Protein AF-A0A9C6U411-F1 (afdb_monomer_lite)

Structure (mmCIF, N/CA/C/O backbone):
data_AF-A0A9C6U411-F1
#
_entry.id   AF-A0A9C6U411-F1
#
loop_
_atom_site.group_PDB
_atom_site.id
_atom_site.type_symbol
_atom_site.label_atom_id
_atom_site.label_alt_id
_atom_site.label_comp_id
_atom_site.label_asym_id
_atom_site.label_entity_id
_atom_site.label_seq_id
_atom_site.pdbx_PDB_ins_code
_atom_site.Cartn_x
_atom_site.Cartn_y
_atom_site.Cartn_z
_atom_site.occupancy
_atom_site.B_iso_or_equiv
_atom_site.auth_seq_id
_atom_site.auth_comp_id
_atom_site.auth_asym_id
_atom_site.auth_atom_id
_atom_site.pdbx_PDB_model_num
ATOM 1 N N . MET A 1 1 ? -28.035 13.917 24.273 1.00 55.69 1 MET A N 1
ATOM 2 C CA . MET A 1 1 ? -26.713 13.348 23.920 1.00 55.69 1 MET A CA 1
ATOM 3 C C . MET A 1 1 ? -26.176 12.607 25.137 1.00 55.69 1 MET A C 1
ATOM 5 O O . MET A 1 1 ? -26.344 13.122 26.234 1.00 55.69 1 MET A O 1
ATOM 9 N N . LEU A 1 2 ? -25.609 11.407 24.974 1.00 74.62 2 LEU A N 1
ATOM 10 C CA . LEU A 1 2 ? -25.014 10.653 26.090 1.00 74.62 2 LEU A CA 1
ATOM 11 C C . LEU A 1 2 ? -23.688 11.293 26.523 1.00 74.62 2 LEU A C 1
ATOM 13 O O . LEU A 1 2 ? -22.937 11.778 25.677 1.00 74.62 2 LEU A O 1
ATOM 17 N N . THR A 1 3 ? -23.385 11.266 27.821 1.00 85.69 3 THR A N 1
ATOM 18 C CA . THR A 1 3 ? -22.068 11.670 28.335 1.00 85.69 3 THR A CA 1
ATOM 19 C C . THR A 1 3 ? -21.005 10.628 27.973 1.00 85.69 3 THR A C 1
ATOM 21 O O . THR A 1 3 ? -21.326 9.465 27.716 1.00 85.69 3 THR A O 1
ATOM 24 N N . THR A 1 4 ? -19.727 11.018 27.984 1.00 86.38 4 THR A N 1
ATOM 25 C CA . THR A 1 4 ? -18.585 10.105 27.780 1.00 86.38 4 THR A CA 1
ATOM 26 C C . THR A 1 4 ? -18.665 8.888 28.701 1.00 86.38 4 THR A C 1
ATOM 28 O O . THR A 1 4 ? -18.551 7.754 28.238 1.00 86.38 4 THR A O 1
ATOM 31 N N . THR A 1 5 ? -18.943 9.122 29.986 1.00 87.62 5 THR A N 1
ATOM 32 C CA . THR A 1 5 ? -19.055 8.073 31.003 1.00 87.62 5 THR A CA 1
ATOM 33 C C . THR A 1 5 ? -20.187 7.103 30.694 1.00 87.62 5 THR A C 1
ATOM 35 O O . THR A 1 5 ? -19.995 5.890 30.753 1.00 87.62 5 THR A O 1
ATOM 38 N N . GLN A 1 6 ? -21.347 7.609 30.275 1.00 90.25 6 GLN A N 1
ATOM 39 C CA . GLN A 1 6 ? -22.479 6.748 29.950 1.00 90.25 6 GLN A CA 1
ATOM 40 C C . GLN A 1 6 ? -22.277 5.976 28.644 1.00 90.25 6 GLN A C 1
ATOM 42 O O . GLN A 1 6 ? -22.649 4.809 28.552 1.00 90.25 6 GLN A O 1
ATOM 47 N N . ARG A 1 7 ? -21.629 6.590 27.648 1.00 92.31 7 ARG A N 1
ATOM 48 C CA . ARG A 1 7 ? -21.268 5.911 26.400 1.00 92.31 7 ARG A CA 1
ATOM 49 C C . ARG A 1 7 ? -20.299 4.756 26.657 1.00 92.31 7 ARG A C 1
ATOM 51 O O . ARG A 1 7 ? -20.536 3.662 26.153 1.00 92.31 7 ARG A O 1
ATOM 58 N N . LYS A 1 8 ? -19.260 4.972 27.471 1.00 93.19 8 LYS A N 1
ATOM 59 C CA . LYS A 1 8 ? -18.311 3.915 27.851 1.00 93.19 8 LYS A CA 1
ATOM 60 C C . LYS A 1 8 ? -18.981 2.814 28.673 1.00 93.19 8 LYS A C 1
ATOM 62 O O . LYS A 1 8 ? -18.801 1.643 28.368 1.00 93.19 8 LYS A O 1
ATOM 67 N N . HIS A 1 9 ? -19.819 3.178 29.642 1.00 93.25 9 HIS A N 1
ATOM 68 C CA . HIS A 1 9 ? -20.553 2.202 30.447 1.00 93.25 9 HIS A CA 1
ATOM 69 C C . HIS A 1 9 ? -21.462 1.295 29.602 1.00 93.25 9 HIS A C 1
ATOM 71 O O . HIS A 1 9 ? -21.471 0.076 29.787 1.00 93.25 9 HIS A O 1
ATOM 77 N N . ASN A 1 10 ? -22.206 1.871 28.652 1.00 94.38 10 ASN A N 1
ATOM 78 C CA . ASN A 1 10 ? -23.056 1.100 27.744 1.00 94.38 10 ASN A CA 1
ATOM 79 C C . ASN A 1 10 ? -22.228 0.149 26.871 1.00 94.38 10 ASN A C 1
ATOM 81 O O . ASN A 1 10 ? -22.620 -1.002 26.679 1.00 94.38 10 ASN A O 1
ATOM 85 N N . TRP A 1 11 ? -21.074 0.620 26.390 1.00 96.06 11 TRP A N 1
ATOM 86 C CA . TRP A 1 11 ? -20.131 -0.185 25.621 1.00 96.06 11 TRP A CA 1
ATOM 87 C C . TRP A 1 11 ? -19.644 -1.391 26.438 1.00 96.06 11 TRP A C 1
ATOM 89 O O . TRP A 1 11 ? -19.828 -2.530 26.012 1.00 96.06 11 TRP A O 1
ATOM 99 N N . ASP A 1 12 ? -19.101 -1.166 27.637 1.00 94.50 12 ASP A N 1
ATOM 100 C CA . ASP A 1 12 ? -18.580 -2.235 28.502 1.00 94.50 12 ASP A CA 1
ATOM 101 C C . ASP A 1 12 ? -19.672 -3.241 28.890 1.00 94.50 12 ASP A C 1
ATOM 103 O O . ASP A 1 12 ? -19.459 -4.454 28.881 1.00 94.50 12 ASP A O 1
ATOM 107 N N . THR A 1 13 ? -20.879 -2.744 29.173 1.00 96.88 13 THR A N 1
ATOM 108 C CA . THR A 1 13 ? -22.038 -3.589 29.482 1.00 96.88 13 THR A CA 1
ATOM 109 C C . THR A 1 13 ? -22.406 -4.479 28.298 1.00 96.88 13 THR A C 1
ATOM 111 O O . THR A 1 13 ? -22.706 -5.660 28.483 1.00 96.88 13 THR A O 1
ATOM 114 N N . CYS A 1 14 ? -22.373 -3.940 27.078 1.00 97.19 14 CYS A N 1
ATOM 115 C CA . CYS A 1 14 ? -22.619 -4.717 25.871 1.00 97.19 14 CYS A CA 1
ATOM 116 C C . CYS A 1 14 ? -21.543 -5.787 25.650 1.00 97.19 14 CYS A C 1
ATOM 118 O O . CYS A 1 14 ? -21.906 -6.916 25.333 1.00 97.19 14 CYS A O 1
ATOM 120 N N . ILE A 1 15 ? -20.258 -5.477 25.872 1.00 96.00 15 ILE A N 1
ATOM 121 C CA . ILE A 1 15 ? -19.149 -6.440 25.723 1.00 96.00 15 ILE A CA 1
ATOM 122 C C . ILE A 1 15 ? -19.381 -7.671 26.602 1.00 96.00 15 ILE A C 1
ATOM 124 O O . ILE A 1 15 ? -19.234 -8.802 26.140 1.00 96.00 15 ILE A O 1
ATOM 128 N N . VAL A 1 16 ? -19.772 -7.450 27.861 1.00 95.75 16 VAL A N 1
ATOM 129 C CA . VAL A 1 16 ? -20.056 -8.534 28.809 1.00 95.75 16 VAL A CA 1
ATOM 130 C C . VAL A 1 16 ? -21.304 -9.310 28.394 1.00 95.75 16 VAL A C 1
ATOM 132 O O . VAL A 1 16 ? -21.268 -10.535 28.330 1.00 95.75 16 VAL A O 1
ATOM 135 N N . ARG A 1 17 ? -22.405 -8.616 28.077 1.00 95.94 17 ARG A N 1
ATOM 136 C CA . ARG A 1 17 ? -23.674 -9.263 27.692 1.00 95.94 17 ARG A CA 1
ATOM 137 C C . ARG A 1 17 ? -23.565 -10.075 26.406 1.00 95.94 17 ARG A C 1
ATOM 139 O O . ARG A 1 17 ? -24.173 -11.133 26.314 1.00 95.94 17 ARG A O 1
ATOM 146 N N . SER A 1 18 ? -22.798 -9.577 25.445 1.00 92.75 18 SER A N 1
ATOM 147 C CA . SER A 1 18 ? -22.574 -10.222 24.148 1.00 92.75 18 SER A CA 1
ATOM 148 C C . SER A 1 18 ? -21.445 -11.250 24.198 1.00 92.75 18 SER A C 1
ATOM 150 O O . SER A 1 18 ? -21.126 -11.836 23.171 1.00 92.75 18 SER A O 1
ATOM 152 N N . GLN A 1 19 ? -20.827 -11.449 25.372 1.00 94.06 19 GLN A N 1
ATOM 153 C CA . GLN A 1 19 ? -19.742 -12.405 25.596 1.00 94.06 19 GLN A CA 1
ATOM 154 C C . GLN A 1 19 ? -18.596 -12.239 24.589 1.00 94.06 19 GLN A C 1
ATOM 156 O O . GLN A 1 19 ? -17.996 -13.212 24.143 1.00 94.06 19 GLN A O 1
ATOM 161 N N . CYS A 1 20 ? -18.248 -10.994 24.238 1.00 93.19 20 CYS A N 1
ATOM 162 C CA . CYS A 1 20 ? -17.287 -10.737 23.162 1.00 93.19 20 CYS A CA 1
ATOM 163 C C . CYS A 1 20 ? -15.907 -11.362 23.410 1.00 93.19 20 CYS A C 1
ATOM 165 O O . CYS A 1 20 ? -15.197 -11.652 22.460 1.00 93.19 20 CYS A O 1
ATOM 167 N N . LYS A 1 21 ? -15.522 -11.610 24.667 1.00 88.62 21 LYS A N 1
ATOM 168 C CA . LYS A 1 21 ? -14.255 -12.280 25.003 1.00 88.62 21 LYS A CA 1
ATOM 169 C C . LYS A 1 21 ? -14.223 -13.766 24.638 1.00 88.62 21 LYS A C 1
ATOM 171 O O . LYS A 1 21 ? -13.137 -14.307 24.474 1.00 88.62 21 LYS A O 1
ATOM 176 N N . GLU A 1 22 ? -15.388 -14.397 24.539 1.00 88.00 22 GLU A N 1
ATOM 177 C CA . GLU A 1 22 ? -15.564 -15.829 24.266 1.00 88.00 22 GLU A CA 1
ATOM 178 C C . GLU A 1 22 ? -16.117 -16.075 22.855 1.00 88.00 22 GLU A C 1
ATOM 180 O O . GLU A 1 22 ? -16.353 -17.217 22.463 1.00 88.00 22 GLU A O 1
ATOM 185 N N . VAL A 1 23 ? -16.330 -15.006 22.078 1.00 88.31 23 VAL A N 1
ATOM 186 C CA . VAL A 1 23 ? -16.844 -15.119 20.717 1.00 88.31 23 VAL A CA 1
ATOM 187 C C . VAL A 1 23 ? -15.861 -15.903 19.854 1.00 88.31 23 VAL A C 1
ATOM 189 O O . VAL A 1 23 ? -14.657 -15.649 19.844 1.00 88.31 23 VAL A O 1
ATOM 192 N N . THR A 1 24 ? -16.398 -16.857 19.105 1.00 81.69 24 THR A N 1
ATOM 193 C CA . THR A 1 24 ? -15.656 -17.625 18.110 1.00 81.69 24 THR A CA 1
ATOM 194 C C . THR A 1 24 ? -16.234 -17.324 16.736 1.00 81.69 24 THR A C 1
ATOM 196 O O . THR A 1 24 ? -17.448 -17.198 16.569 1.00 81.69 24 THR A O 1
ATOM 199 N N . CYS A 1 25 ? -15.364 -17.167 15.742 1.00 83.00 25 CYS A N 1
ATOM 200 C CA . CYS A 1 25 ? -15.771 -17.003 14.353 1.00 83.00 25 CYS A CA 1
ATOM 201 C C . CYS A 1 25 ? -15.457 -18.302 13.610 1.00 83.00 25 CYS A C 1
ATOM 203 O O . CYS A 1 25 ? -14.330 -18.784 13.661 1.00 83.00 25 CYS A O 1
ATOM 205 N N . SER A 1 26 ? -16.444 -18.855 12.900 1.00 83.00 26 SER A N 1
ATOM 206 C CA . SER A 1 26 ? -16.316 -20.119 12.154 1.00 83.00 26 SER A CA 1
ATOM 207 C C . SER A 1 26 ? -15.283 -20.070 11.024 1.00 83.00 26 SER A C 1
ATOM 209 O O . SER A 1 26 ? -14.837 -21.106 10.550 1.00 83.00 26 SER A O 1
ATOM 211 N N . GLU A 1 27 ? -14.924 -18.866 10.579 1.00 78.94 27 GLU A N 1
ATOM 212 C CA . GLU A 1 27 ? -13.887 -18.608 9.574 1.00 78.94 27 GLU A CA 1
ATOM 213 C C . GLU A 1 27 ? -12.456 -18.663 10.140 1.00 78.94 27 GLU A C 1
ATOM 215 O O . GLU A 1 27 ? -11.489 -18.668 9.374 1.00 78.94 27 GLU A O 1
ATOM 220 N N . CYS A 1 28 ? -12.309 -18.722 11.469 1.00 83.44 28 CYS A N 1
ATOM 221 C CA . CYS A 1 28 ? -11.018 -18.838 12.131 1.00 83.44 28 CYS A CA 1
ATOM 222 C C . CYS A 1 28 ? -10.661 -20.307 12.358 1.00 83.44 28 CYS A C 1
ATOM 224 O O . CYS A 1 28 ? -11.438 -21.075 12.928 1.00 83.44 28 CYS A O 1
ATOM 226 N N . GLY A 1 29 ? -9.456 -20.689 11.934 1.00 78.00 29 GLY A N 1
ATOM 227 C CA . GLY A 1 29 ? -8.882 -21.978 12.303 1.00 78.00 29 GLY A CA 1
ATOM 228 C C . GLY A 1 29 ? -8.562 -22.035 13.804 1.00 78.00 29 GLY A C 1
ATOM 229 O O . GLY A 1 29 ? -8.382 -20.986 14.425 1.00 78.00 29 GLY A O 1
ATOM 230 N N . PRO A 1 30 ? -8.455 -23.237 14.395 1.00 75.94 30 PRO A N 1
ATOM 231 C CA . PRO A 1 30 ? -8.199 -23.405 15.828 1.00 75.94 30 PRO A CA 1
ATOM 232 C C . PRO A 1 30 ? -6.886 -22.759 16.309 1.00 75.94 30 PRO A C 1
ATOM 234 O O . PRO A 1 30 ? -6.824 -22.315 17.452 1.00 75.94 30 PRO A O 1
ATOM 237 N N . ASP A 1 31 ? -5.884 -22.633 15.434 1.00 78.81 31 ASP A N 1
ATOM 238 C CA . ASP A 1 31 ? -4.586 -22.014 15.746 1.00 78.81 31 ASP A CA 1
ATOM 239 C C . ASP A 1 31 ? -4.447 -20.568 15.222 1.00 78.81 31 ASP A C 1
ATOM 241 O O . ASP A 1 31 ? -3.427 -19.912 15.435 1.00 78.81 31 ASP A O 1
ATOM 245 N N . ASP A 1 32 ? -5.483 -20.023 14.572 1.00 79.19 32 ASP A N 1
ATOM 246 C CA . ASP A 1 32 ? -5.462 -18.687 13.961 1.00 79.19 32 ASP A CA 1
ATOM 247 C C . ASP A 1 32 ? -5.788 -17.603 15.004 1.00 79.19 32 ASP A C 1
ATOM 249 O O . ASP A 1 32 ? -6.884 -17.033 15.054 1.00 79.19 32 ASP A O 1
ATOM 253 N N . LYS A 1 33 ? -4.813 -17.337 15.883 1.00 84.00 33 LYS A N 1
ATOM 254 C CA . LYS A 1 33 ? -4.938 -16.346 16.965 1.00 84.00 33 LYS A CA 1
ATOM 255 C C . LYS A 1 33 ? -5.258 -14.947 16.445 1.00 84.00 33 LYS A C 1
ATOM 257 O O . LYS A 1 33 ? -6.056 -14.252 17.064 1.00 84.00 33 LYS A O 1
ATOM 262 N N . GLY A 1 34 ? -4.681 -14.552 15.308 1.00 85.44 34 GLY A N 1
ATOM 263 C CA . GLY A 1 34 ? -4.952 -13.254 14.688 1.00 85.44 34 GLY A CA 1
ATOM 264 C C . GLY A 1 34 ? -6.414 -13.125 14.259 1.00 85.44 34 GLY A C 1
ATOM 265 O O . GLY A 1 34 ? -7.068 -12.131 14.575 1.00 85.44 34 GLY A O 1
ATOM 266 N N . CYS A 1 35 ? -6.968 -14.157 13.617 1.00 85.25 35 CYS A N 1
ATOM 267 C CA . CYS A 1 35 ? -8.386 -14.190 13.267 1.00 85.25 35 CYS A CA 1
ATOM 268 C C . CYS A 1 35 ? -9.285 -14.181 14.510 1.00 85.25 35 CYS A C 1
ATOM 270 O O . CYS A 1 35 ? -10.254 -13.420 14.562 1.00 85.25 35 CYS A O 1
ATOM 272 N N . ALA A 1 36 ? -8.958 -14.977 15.534 1.00 88.12 36 ALA A N 1
ATOM 273 C CA . ALA A 1 36 ? -9.709 -15.001 16.790 1.00 88.12 36 ALA A CA 1
ATOM 274 C C . ALA A 1 36 ? -9.695 -13.631 17.493 1.00 88.12 36 ALA A C 1
ATOM 276 O O . ALA A 1 36 ? -10.723 -13.164 17.993 1.00 88.12 36 ALA A O 1
ATOM 277 N N . ASP A 1 37 ? -8.552 -12.947 17.467 1.00 90.25 37 ASP A N 1
ATOM 278 C CA . ASP A 1 37 ? -8.410 -11.588 17.966 1.00 90.25 37 ASP A CA 1
ATOM 279 C C . ASP A 1 37 ? -9.298 -10.622 17.178 1.00 90.25 37 ASP A C 1
ATOM 281 O O . ASP A 1 37 ? -10.134 -9.952 17.782 1.00 90.25 37 ASP A O 1
ATOM 285 N N . MET A 1 38 ? -9.227 -10.615 15.845 1.00 90.19 38 MET A N 1
ATOM 286 C CA . MET A 1 38 ? -10.100 -9.774 15.016 1.00 90.19 38 MET A CA 1
ATOM 287 C C . MET A 1 38 ? -11.588 -10.083 15.215 1.00 90.19 38 MET A C 1
ATOM 289 O O . MET A 1 38 ? -12.411 -9.166 15.201 1.00 90.19 38 MET A O 1
ATOM 293 N N . CYS A 1 39 ? -11.954 -11.341 15.463 1.00 91.62 39 CYS A N 1
ATOM 294 C CA . CYS A 1 39 ? -13.324 -11.739 15.777 1.00 91.62 39 CYS A CA 1
ATOM 295 C C . CYS A 1 39 ? -13.827 -11.063 17.062 1.00 91.62 39 CYS A C 1
ATOM 297 O O . CYS A 1 39 ? -14.872 -10.400 17.061 1.00 91.62 39 CYS A O 1
ATOM 299 N N . ARG A 1 40 ? -13.042 -11.159 18.143 1.00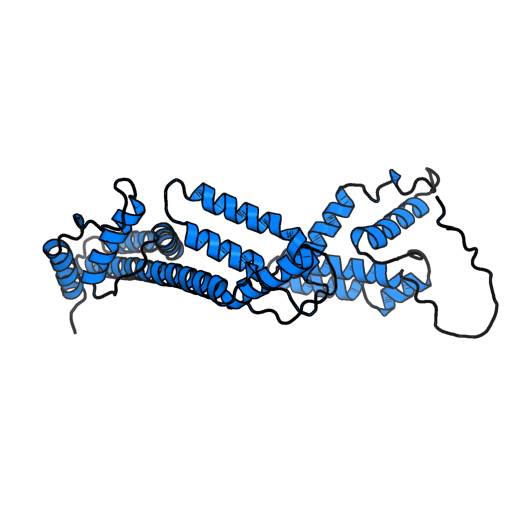 93.44 40 ARG A N 1
ATOM 300 C CA . ARG A 1 40 ? -13.323 -10.479 19.416 1.00 93.44 40 ARG A CA 1
ATOM 301 C C . ARG A 1 40 ? -13.426 -8.971 19.225 1.00 93.44 40 ARG A C 1
ATOM 303 O O . ARG A 1 40 ? -14.395 -8.359 19.669 1.00 93.44 40 ARG A O 1
ATOM 310 N N . MET A 1 41 ? -12.464 -8.379 18.525 1.00 93.75 41 MET A N 1
ATOM 311 C CA . MET A 1 41 ? -12.426 -6.940 18.259 1.00 93.75 41 MET A CA 1
ATOM 312 C C . MET A 1 41 ? -13.656 -6.453 17.504 1.00 93.75 41 MET A C 1
ATOM 314 O O . MET A 1 41 ? -14.218 -5.418 17.842 1.00 93.75 41 MET A O 1
ATOM 318 N N . ASN A 1 42 ? -14.109 -7.207 16.504 1.00 94.06 42 ASN A N 1
ATOM 319 C CA . ASN A 1 42 ? -15.323 -6.894 15.762 1.00 94.06 42 ASN A CA 1
ATOM 320 C C . ASN A 1 42 ? -16.569 -6.904 16.659 1.00 94.06 42 ASN A C 1
ATOM 322 O O . ASN A 1 42 ? -17.411 -6.014 16.537 1.00 94.06 42 ASN A O 1
ATOM 326 N N . CYS A 1 43 ? -16.668 -7.852 17.596 1.00 95.12 43 CYS A N 1
ATOM 327 C CA . CYS A 1 43 ? -17.741 -7.865 18.594 1.00 95.12 43 CYS A CA 1
ATOM 328 C C . CYS A 1 43 ? -17.670 -6.639 19.517 1.00 95.12 43 CYS A C 1
ATOM 330 O O . CYS A 1 43 ? -18.660 -5.924 19.692 1.00 95.12 43 CYS A O 1
ATOM 332 N N . GLU A 1 44 ? -16.484 -6.347 20.059 1.00 95.50 44 GLU A N 1
ATOM 333 C CA . GLU A 1 44 ? -16.273 -5.198 20.942 1.00 95.50 44 GLU A CA 1
ATOM 334 C C . GLU A 1 44 ? -16.583 -3.877 20.229 1.00 95.50 44 GLU A C 1
ATOM 336 O O . GLU A 1 44 ? -17.286 -3.032 20.777 1.00 95.50 44 GLU A O 1
ATOM 341 N N . CYS A 1 45 ? -16.137 -3.704 18.988 1.00 96.50 45 CYS A N 1
ATOM 342 C CA . CYS A 1 45 ? -16.425 -2.520 18.186 1.00 96.50 45 CYS A CA 1
ATOM 343 C C . CYS A 1 45 ? -17.908 -2.401 17.814 1.00 96.50 45 CYS A C 1
ATOM 345 O O . CYS A 1 45 ? -18.451 -1.292 17.848 1.00 96.50 45 CYS A O 1
ATOM 347 N N . GLY A 1 46 ? -18.587 -3.524 17.560 1.00 95.88 46 GLY A N 1
ATOM 348 C CA . GLY A 1 46 ? -20.039 -3.581 17.378 1.00 95.88 46 GLY A CA 1
ATOM 349 C C . GLY A 1 46 ? -20.803 -3.029 18.582 1.00 95.88 46 GLY A C 1
ATOM 350 O O . GLY A 1 46 ? -21.718 -2.221 18.421 1.00 95.88 46 GLY A O 1
ATOM 351 N N . CYS A 1 47 ? -20.359 -3.353 19.798 1.00 96.31 47 CYS A N 1
ATOM 352 C CA . CYS A 1 47 ? -20.903 -2.770 21.029 1.00 96.31 47 CYS A CA 1
ATOM 353 C C . CYS A 1 47 ? -20.708 -1.249 21.139 1.00 96.31 47 CYS A C 1
ATOM 355 O O . CYS A 1 47 ? -21.504 -0.566 21.785 1.00 96.31 47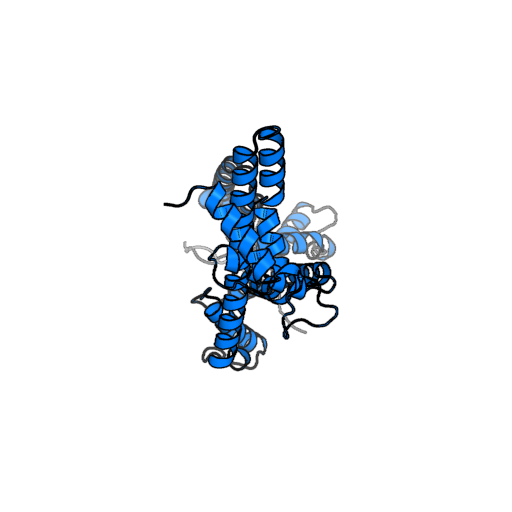 CYS A O 1
ATOM 357 N N . GLY A 1 48 ? -19.681 -0.705 20.485 1.00 92.88 48 GLY A N 1
ATOM 358 C CA . GLY A 1 48 ? -19.460 0.734 20.336 1.00 92.88 48 GLY A CA 1
ATOM 359 C C . GLY A 1 48 ? -20.281 1.404 19.233 1.00 92.88 48 GLY A C 1
ATOM 360 O O . GLY A 1 48 ? -20.192 2.625 19.075 1.00 92.88 48 GLY A O 1
ATOM 361 N N . GLY A 1 49 ? -21.067 0.627 18.481 1.00 92.94 49 GLY A N 1
ATOM 362 C CA . GLY A 1 49 ? -21.846 1.080 17.329 1.00 92.94 49 GLY A CA 1
ATOM 363 C C . GLY A 1 49 ? -21.056 1.139 16.019 1.00 92.94 49 GLY A C 1
ATOM 364 O O . GLY A 1 49 ? -21.524 1.758 15.066 1.00 92.94 49 GLY A O 1
ATOM 365 N N . HIS A 1 50 ? -19.866 0.537 15.956 1.00 92.81 50 HIS A N 1
ATOM 366 C CA . HIS A 1 50 ? -19.113 0.432 14.707 1.00 92.81 50 HIS A CA 1
ATOM 367 C C . HIS A 1 50 ? -19.606 -0.766 13.880 1.00 92.81 50 HIS A C 1
ATOM 369 O O . HIS A 1 50 ? -19.937 -1.804 14.454 1.00 92.81 50 HIS A O 1
ATOM 375 N N . PRO A 1 51 ? -19.644 -0.660 12.540 1.00 88.94 51 PRO A N 1
ATOM 376 C CA . PRO A 1 51 ? -19.936 -1.811 11.692 1.00 88.94 51 PRO A CA 1
ATOM 377 C C . PRO A 1 51 ? -18.849 -2.886 11.836 1.00 88.94 51 PRO A C 1
ATOM 379 O O . PRO A 1 51 ? -17.748 -2.613 12.316 1.00 88.94 51 PRO A O 1
ATOM 382 N N . ARG A 1 52 ? -19.138 -4.120 11.408 1.00 86.19 52 ARG A N 1
ATOM 383 C CA . ARG A 1 52 ? -18.112 -5.171 11.324 1.00 86.19 52 ARG A CA 1
ATOM 384 C C . ARG A 1 52 ? -17.028 -4.719 10.340 1.00 86.19 52 ARG A C 1
ATOM 386 O O . ARG A 1 52 ? -17.357 -4.331 9.225 1.00 86.19 52 ARG A O 1
ATOM 393 N N . GLY A 1 53 ? -15.775 -4.730 10.776 1.00 86.81 53 GLY A N 1
ATOM 394 C CA . GLY A 1 53 ? -14.597 -4.456 9.967 1.00 86.81 53 GLY A CA 1
ATOM 395 C C . GLY A 1 53 ? -13.917 -5.721 9.431 1.00 86.81 53 GLY A C 1
ATOM 396 O O . GLY A 1 53 ? -14.523 -6.789 9.358 1.00 86.81 53 GLY A O 1
ATOM 397 N N . GLY A 1 54 ? -12.655 -5.583 9.021 1.00 83.88 54 GLY A N 1
ATOM 398 C CA . GLY A 1 54 ? -11.897 -6.649 8.365 1.00 83.88 54 GLY A CA 1
ATOM 399 C C . GLY A 1 54 ? -11.438 -7.718 9.348 1.00 83.88 54 GLY A C 1
ATOM 400 O O . GLY A 1 54 ? -11.497 -7.521 10.561 1.00 83.88 54 GLY A O 1
ATOM 401 N N . MET A 1 55 ? -10.962 -8.841 8.812 1.00 85.19 55 MET A N 1
ATOM 402 C CA . MET A 1 55 ? -10.419 -9.961 9.597 1.00 85.19 55 MET A CA 1
ATOM 403 C C . MET A 1 55 ? -8.889 -10.072 9.510 1.00 85.19 55 MET A C 1
ATOM 405 O O . MET A 1 55 ? -8.307 -10.982 10.092 1.00 85.19 55 MET A O 1
ATOM 409 N N . ASP A 1 56 ? -8.232 -9.142 8.814 1.00 83.50 56 ASP A N 1
ATOM 410 C CA . ASP A 1 56 ? -6.773 -9.077 8.720 1.00 83.50 56 ASP A CA 1
ATOM 411 C C . ASP A 1 56 ? -6.191 -8.383 9.965 1.00 83.50 56 ASP A C 1
ATOM 413 O O . ASP A 1 56 ? -6.308 -7.166 10.159 1.00 83.50 56 ASP A O 1
ATOM 417 N N . HIS A 1 57 ? -5.599 -9.199 10.835 1.00 85.88 57 HIS A N 1
ATOM 418 C CA . HIS A 1 57 ? -5.031 -8.770 12.109 1.00 85.88 57 HIS A CA 1
ATOM 419 C C . HIS A 1 57 ? -3.792 -7.886 11.947 1.00 85.88 57 HIS A C 1
ATOM 421 O O . HIS A 1 57 ? -3.608 -6.941 12.716 1.00 85.88 57 HIS A O 1
ATOM 427 N N . ASP A 1 58 ? -2.954 -8.140 10.944 1.00 80.81 58 ASP A N 1
ATOM 428 C CA . ASP A 1 58 ? -1.718 -7.383 10.751 1.00 80.81 58 ASP A CA 1
ATOM 429 C C . ASP A 1 58 ? -1.987 -5.990 10.198 1.00 80.81 58 ASP A C 1
ATOM 431 O O . ASP A 1 58 ? -1.322 -5.026 10.586 1.00 80.81 58 ASP A O 1
ATOM 435 N N . LEU A 1 59 ? -3.002 -5.850 9.345 1.00 82.75 59 LEU A N 1
ATOM 436 C CA . LEU A 1 59 ? -3.499 -4.543 8.931 1.00 82.75 59 LEU A CA 1
ATOM 437 C C . LEU A 1 59 ? -4.017 -3.730 10.108 1.00 82.75 59 LEU A C 1
ATOM 439 O O . LEU A 1 59 ? -3.677 -2.550 10.252 1.00 82.75 59 LEU A O 1
ATOM 443 N N . TRP A 1 60 ? -4.813 -4.364 10.968 1.00 90.69 60 TRP A N 1
ATOM 444 C CA . TRP A 1 60 ? -5.273 -3.729 12.192 1.00 90.69 60 TRP A CA 1
ATOM 445 C C . TRP A 1 60 ? -4.084 -3.317 13.079 1.00 90.69 60 TRP A C 1
ATOM 447 O O . TRP A 1 60 ? -4.006 -2.161 13.502 1.00 90.69 60 TRP A O 1
ATOM 457 N N . LYS A 1 61 ? -3.120 -4.219 13.297 1.00 88.25 61 LYS A N 1
ATOM 458 C CA . LYS A 1 61 ? -1.935 -3.996 14.137 1.00 88.25 61 LYS A CA 1
ATOM 459 C C . LYS A 1 61 ? -1.052 -2.869 13.605 1.00 88.25 61 LYS A C 1
ATOM 461 O O . LYS A 1 61 ? -0.662 -1.998 14.381 1.00 88.25 61 LYS A O 1
ATOM 466 N N . ALA A 1 62 ? -0.775 -2.850 12.302 1.00 83.00 62 ALA A N 1
ATOM 467 C CA . ALA A 1 62 ? 0.013 -1.802 11.659 1.00 83.00 62 ALA A CA 1
ATOM 468 C C . ALA A 1 62 ? -0.675 -0.437 11.761 1.00 83.00 62 ALA A C 1
ATOM 470 O O . ALA A 1 62 ? -0.032 0.547 12.118 1.00 83.00 62 ALA A O 1
ATOM 471 N N . CYS A 1 63 ? -1.994 -0.376 11.548 1.00 89.44 63 CYS A N 1
ATOM 472 C CA . CYS A 1 63 ? -2.761 0.847 11.780 1.00 89.44 63 CYS A CA 1
ATOM 473 C C . CYS A 1 63 ? -2.679 1.297 13.246 1.00 89.44 63 CYS A C 1
ATOM 475 O O . CYS A 1 63 ? -2.434 2.471 13.525 1.00 89.44 63 CYS A O 1
ATOM 477 N N . ASN A 1 64 ? -2.850 0.367 14.186 1.00 90.94 64 ASN A N 1
ATOM 478 C CA . ASN A 1 64 ? -2.833 0.657 15.616 1.00 90.94 64 ASN A CA 1
ATOM 479 C C . ASN A 1 64 ? -1.462 1.186 16.080 1.00 90.94 64 ASN A C 1
ATOM 481 O O . ASN A 1 64 ? -1.403 2.061 16.944 1.00 90.94 64 ASN A O 1
ATOM 485 N N . GLN A 1 65 ? -0.375 0.681 15.487 1.00 90.50 65 GLN A N 1
ATOM 486 C CA . GLN A 1 65 ? 0.992 1.161 15.704 1.00 90.50 65 GLN A CA 1
ATOM 487 C C . GLN A 1 65 ? 1.236 2.527 15.054 1.00 90.50 65 GLN A C 1
ATOM 489 O O . GLN A 1 65 ? 1.680 3.441 15.739 1.00 90.50 65 GLN A O 1
ATOM 494 N N . ALA A 1 66 ? 0.897 2.696 13.772 1.00 88.69 66 ALA A N 1
ATOM 495 C CA . ALA A 1 66 ? 1.108 3.947 13.039 1.00 88.69 66 ALA A CA 1
ATOM 496 C C . ALA A 1 66 ? 0.333 5.124 13.649 1.00 88.69 66 ALA A C 1
ATOM 498 O O . ALA A 1 66 ? 0.809 6.254 13.660 1.00 88.69 66 ALA A O 1
ATOM 499 N N . ARG A 1 67 ? -0.859 4.856 14.192 1.00 92.31 67 ARG A N 1
ATOM 500 C CA . ARG A 1 67 ? -1.678 5.850 14.901 1.00 92.31 67 ARG A CA 1
ATOM 501 C C . ARG A 1 67 ? -1.347 5.967 16.386 1.00 92.31 67 ARG A C 1
ATOM 503 O O . ARG A 1 67 ? -2.054 6.678 17.085 1.00 92.31 67 ARG A O 1
ATOM 510 N N . ASN A 1 68 ? -0.357 5.215 16.868 1.00 93.75 68 ASN A N 1
ATOM 511 C CA . ASN A 1 68 ? 0.050 5.140 18.267 1.00 93.75 68 ASN A CA 1
ATOM 512 C C . ASN A 1 68 ? -1.116 4.978 19.264 1.00 93.75 68 ASN A C 1
ATOM 514 O O . ASN A 1 68 ? -1.032 5.442 20.399 1.00 93.75 68 ASN A O 1
ATOM 518 N N . CYS A 1 69 ? -2.203 4.286 18.883 1.00 94.94 69 CYS A N 1
ATOM 519 C CA . CYS A 1 69 ? -3.440 4.271 19.675 1.00 94.94 69 CYS A CA 1
ATOM 520 C C . CYS A 1 69 ? -3.174 3.839 21.129 1.00 94.94 69 CYS A C 1
ATOM 522 O O . CYS A 1 69 ? -3.708 4.420 22.074 1.00 94.94 69 CYS A O 1
ATOM 524 N N . ARG A 1 70 ? -2.318 2.823 21.314 1.00 92.88 70 ARG A N 1
ATOM 525 C CA . ARG A 1 70 ? -1.940 2.313 22.639 1.00 92.88 70 ARG A CA 1
ATOM 526 C C . ARG A 1 70 ? -1.010 3.263 23.396 1.00 92.88 70 ARG A C 1
ATOM 528 O O . ARG A 1 70 ? -1.161 3.375 24.609 1.00 92.88 70 ARG A O 1
ATOM 535 N N . GLY A 1 71 ? -0.051 3.896 22.722 1.00 93.25 71 GLY A N 1
ATOM 536 C CA . GLY A 1 71 ? 0.884 4.826 23.359 1.00 93.25 71 GLY A CA 1
ATOM 537 C C . GLY A 1 71 ? 0.154 6.050 23.904 1.00 93.25 71 GLY A C 1
ATOM 538 O O . GLY A 1 71 ? 0.219 6.309 25.105 1.00 93.25 71 GLY A O 1
ATOM 539 N N . ASP A 1 72 ? -0.652 6.691 23.059 1.00 94.44 72 ASP A N 1
ATOM 540 C CA . ASP A 1 72 ? -1.455 7.866 23.417 1.00 94.44 72 ASP A CA 1
ATOM 541 C C . ASP A 1 72 ? -2.423 7.560 24.570 1.00 94.44 72 ASP A C 1
ATOM 543 O O . ASP A 1 72 ? -2.617 8.362 25.485 1.00 94.44 72 ASP A O 1
ATOM 547 N N . PHE A 1 73 ? -3.018 6.361 24.570 1.00 95.62 73 PHE A N 1
ATOM 548 C CA . PHE A 1 73 ? -3.864 5.910 25.672 1.00 95.62 73 PHE A CA 1
ATOM 549 C C . PHE A 1 73 ? -3.104 5.825 26.998 1.00 95.62 73 PHE A C 1
ATOM 551 O O . PHE A 1 73 ? -3.611 6.286 28.022 1.00 95.62 73 PHE A O 1
ATOM 558 N N . MET A 1 74 ? -1.912 5.224 26.994 1.00 95.50 74 MET A N 1
ATOM 559 C CA . MET A 1 74 ? -1.106 5.055 28.204 1.00 95.50 74 MET A CA 1
ATOM 560 C C . MET A 1 74 ? -0.671 6.408 28.771 1.00 95.50 74 MET A C 1
ATOM 562 O O . MET A 1 74 ? -0.791 6.623 29.978 1.00 95.50 74 MET A O 1
ATOM 566 N N . GLU A 1 75 ? -0.248 7.331 27.909 1.00 96.44 75 GLU A N 1
ATOM 567 C CA . GLU A 1 75 ? 0.121 8.694 28.298 1.00 96.44 75 GLU A CA 1
ATOM 568 C C . GLU A 1 75 ? -1.076 9.479 28.859 1.00 96.44 75 GLU A C 1
ATOM 570 O O . GLU A 1 75 ? -0.987 10.091 29.929 1.00 96.44 75 GLU A O 1
ATOM 575 N N . CYS A 1 76 ? -2.235 9.396 28.197 1.00 96.44 76 CYS A N 1
ATOM 576 C CA . CYS A 1 76 ? -3.474 10.020 28.662 1.00 96.44 76 CYS A CA 1
ATOM 577 C C . CYS A 1 76 ? -3.890 9.468 30.030 1.00 96.44 76 CYS A C 1
ATOM 579 O O . CYS A 1 76 ? -4.216 10.219 30.951 1.00 96.44 76 CYS A O 1
ATOM 581 N N . ARG A 1 77 ? -3.841 8.142 30.192 1.00 95.69 77 ARG A N 1
ATOM 582 C CA . ARG A 1 77 ? -4.237 7.467 31.428 1.00 95.69 77 ARG A CA 1
ATOM 583 C C . ARG A 1 77 ? -3.351 7.863 32.606 1.00 95.69 77 ARG A C 1
ATOM 585 O O . ARG A 1 77 ? -3.889 8.096 33.688 1.00 95.69 77 ARG A O 1
ATOM 592 N N . GLU A 1 78 ? -2.037 7.941 32.408 1.00 94.75 78 GLU A N 1
ATOM 593 C CA . GLU A 1 78 ? -1.110 8.368 33.461 1.00 94.75 78 GLU A CA 1
ATOM 594 C C . GLU A 1 78 ? -1.334 9.840 33.827 1.00 94.75 78 GLU A C 1
ATOM 596 O O . GLU A 1 78 ? -1.434 10.175 35.007 1.00 94.75 78 GLU A O 1
ATOM 601 N N . SER A 1 79 ? -1.544 10.699 32.828 1.00 95.56 79 SER A N 1
ATOM 602 C CA . SER A 1 79 ? -1.873 12.116 33.041 1.00 95.56 79 SER A CA 1
ATOM 603 C C . SER A 1 79 ? -3.201 12.322 33.786 1.00 95.56 79 SER A C 1
ATOM 605 O O . SER A 1 79 ? -3.378 13.303 34.504 1.00 95.56 79 SER A O 1
ATOM 607 N N . CYS A 1 80 ? -4.137 11.377 33.662 1.00 95.56 80 CYS A N 1
ATOM 608 C CA . CYS A 1 80 ? -5.433 11.384 34.344 1.00 95.56 80 CYS A CA 1
ATOM 609 C C . CYS A 1 80 ? -5.419 10.736 35.744 1.00 95.56 80 CYS A C 1
ATOM 611 O O . CYS A 1 80 ? -6.493 10.500 36.314 1.00 95.56 80 CYS A O 1
ATOM 613 N N . ARG A 1 81 ? -4.252 10.395 36.312 1.00 90.88 81 ARG A N 1
ATOM 614 C CA . ARG A 1 81 ? -4.160 9.668 37.589 1.00 90.88 81 ARG A CA 1
ATOM 615 C C . ARG A 1 81 ? -4.980 10.361 38.691 1.00 90.88 81 ARG A C 1
ATOM 617 O O . ARG A 1 81 ? -4.818 11.541 38.977 1.00 90.88 81 ARG A O 1
ATOM 624 N N . GLY A 1 82 ? -5.877 9.602 39.325 1.00 88.56 82 GLY A N 1
ATOM 625 C CA . GLY A 1 82 ? -6.769 10.091 40.386 1.00 88.56 82 GLY A CA 1
ATOM 626 C C . GLY A 1 82 ? -8.102 10.681 39.903 1.00 88.56 82 GLY A C 1
ATOM 627 O O . GLY A 1 82 ? -8.996 10.878 40.722 1.00 88.56 82 GLY A O 1
ATOM 628 N N . ASN A 1 83 ? -8.293 10.883 38.595 1.00 93.88 83 ASN A N 1
ATOM 629 C CA . ASN A 1 83 ? -9.540 11.383 38.017 1.00 93.88 83 ASN A CA 1
ATOM 630 C C . ASN A 1 83 ? -10.223 10.308 37.152 1.00 93.88 83 ASN A C 1
ATOM 632 O O . ASN A 1 83 ? -9.837 10.058 36.010 1.00 93.88 83 ASN A O 1
ATOM 636 N N . LYS A 1 84 ? -11.274 9.678 37.694 1.00 89.44 84 LYS A N 1
ATOM 637 C CA . LYS A 1 84 ? -11.981 8.569 37.029 1.00 89.44 84 LYS A CA 1
ATOM 638 C C . LYS A 1 84 ? -12.636 8.974 35.707 1.00 89.44 84 LYS A C 1
ATOM 640 O O . LYS A 1 84 ? -12.516 8.233 34.738 1.00 89.44 84 LYS A O 1
ATOM 645 N N . ASP A 1 85 ? -13.279 10.138 35.640 1.00 90.88 85 ASP A N 1
ATOM 646 C CA . ASP A 1 85 ? -13.942 10.595 34.410 1.00 90.88 85 ASP A CA 1
ATOM 647 C C . ASP A 1 85 ? -12.929 10.916 33.302 1.00 90.88 85 ASP A C 1
ATOM 649 O O . ASP A 1 85 ? -13.175 10.652 32.123 1.00 90.88 85 ASP A O 1
ATOM 653 N N . CYS A 1 86 ? -11.755 11.424 33.685 1.00 93.75 86 CYS A N 1
ATOM 654 C CA . CYS A 1 86 ? -10.630 11.636 32.776 1.00 93.75 86 CYS A CA 1
ATOM 655 C C . CYS A 1 86 ? -10.135 10.303 32.192 1.00 93.75 86 CYS A C 1
ATOM 657 O O . CYS A 1 86 ? -10.063 10.159 30.972 1.00 93.75 86 CYS A O 1
ATOM 659 N N . VAL A 1 87 ? -9.904 9.289 33.039 1.00 93.81 87 VAL A N 1
ATOM 660 C CA . VAL A 1 87 ? -9.489 7.945 32.591 1.00 93.81 87 VAL A CA 1
ATOM 661 C C . VAL A 1 87 ? -10.522 7.326 31.647 1.00 93.81 87 VAL A C 1
ATOM 663 O O . VAL A 1 87 ? -10.159 6.822 30.586 1.00 93.81 87 VAL A O 1
ATOM 666 N N . VAL A 1 88 ? -11.813 7.426 31.975 1.00 94.50 88 VAL A N 1
ATOM 667 C CA . VAL A 1 88 ? -12.905 6.921 31.126 1.00 94.50 88 VAL A CA 1
ATOM 668 C C . VAL A 1 88 ? -12.912 7.593 29.750 1.00 94.50 88 VAL A C 1
ATOM 670 O O . VAL A 1 88 ? -13.184 6.943 28.737 1.00 94.50 88 VAL A O 1
ATOM 673 N N . ARG A 1 89 ? -12.569 8.883 29.680 1.00 94.12 89 ARG A N 1
ATOM 674 C CA . ARG A 1 89 ? -12.411 9.585 28.403 1.00 94.12 89 ARG A CA 1
ATOM 675 C C . ARG A 1 89 ? -11.226 9.053 27.600 1.00 94.12 89 ARG A C 1
ATOM 677 O O . ARG A 1 89 ? -11.399 8.832 26.403 1.00 94.12 89 ARG A O 1
ATOM 684 N N . CYS A 1 90 ? -10.077 8.807 28.233 1.00 95.38 90 CYS A N 1
ATOM 685 C CA . CYS A 1 90 ? -8.921 8.192 27.570 1.00 95.38 90 CYS A CA 1
ATOM 686 C C . CYS A 1 90 ? -9.267 6.806 27.009 1.00 95.38 90 CYS A C 1
ATOM 688 O O . CYS A 1 90 ? -8.961 6.516 25.856 1.00 95.38 90 CYS A O 1
ATOM 690 N N . GLU A 1 91 ? -9.952 5.965 27.791 1.00 94.44 91 GLU A N 1
ATOM 691 C CA . GLU A 1 91 ? -10.376 4.632 27.346 1.00 94.44 91 GLU A CA 1
ATOM 692 C C . GLU A 1 91 ? -11.340 4.701 26.158 1.00 94.44 91 GLU A C 1
ATOM 694 O O . GLU A 1 91 ? -11.225 3.918 25.217 1.00 94.44 91 GLU A O 1
ATOM 699 N N . LEU A 1 92 ? -12.285 5.648 26.163 1.00 94.38 92 LEU A N 1
ATOM 700 C CA . LEU A 1 92 ? -13.196 5.811 25.034 1.00 94.38 92 LEU A CA 1
ATOM 701 C C . LEU A 1 92 ? -12.447 6.254 23.769 1.00 94.38 92 LEU A C 1
ATOM 703 O O . LEU A 1 92 ? -12.717 5.727 22.693 1.00 94.38 92 LEU A O 1
ATOM 707 N N . VAL A 1 93 ? -11.506 7.197 23.884 1.00 94.56 93 VAL A N 1
ATOM 708 C CA . VAL A 1 93 ? -10.673 7.638 22.751 1.00 94.56 93 VAL A CA 1
ATOM 709 C C . VAL A 1 93 ? -9.838 6.478 22.208 1.00 94.56 93 VAL A C 1
ATOM 711 O O . VAL A 1 93 ? -9.810 6.267 20.996 1.00 94.56 93 VAL A O 1
ATOM 714 N N . HIS A 1 94 ? -9.238 5.683 23.095 1.00 95.38 94 HIS A N 1
ATOM 715 C CA . HIS A 1 94 ? -8.518 4.468 22.730 1.00 95.38 94 HIS A CA 1
ATOM 716 C C . HIS A 1 94 ? -9.407 3.496 21.945 1.00 95.38 94 HIS A C 1
ATOM 718 O O . HIS A 1 94 ? -9.044 3.100 20.840 1.00 95.38 94 HIS A O 1
ATOM 724 N N . ASN A 1 95 ? -10.600 3.179 22.460 1.00 94.88 95 ASN A N 1
ATOM 725 C CA . ASN A 1 95 ? -11.542 2.275 21.796 1.00 94.88 95 ASN A CA 1
ATOM 726 C C . ASN A 1 95 ? -11.958 2.791 20.409 1.00 94.88 95 ASN A C 1
ATOM 728 O O . ASN A 1 95 ? -12.057 2.013 19.464 1.00 94.88 95 ASN A O 1
ATOM 732 N N . LEU A 1 96 ? -12.162 4.102 20.254 1.00 95.31 96 LEU A N 1
ATOM 733 C CA . LEU A 1 96 ? -12.478 4.701 18.953 1.00 95.31 96 LEU A CA 1
ATOM 734 C C . LEU A 1 96 ? -11.306 4.597 17.964 1.00 95.31 96 LEU A C 1
ATOM 736 O O . LEU A 1 96 ? -11.531 4.286 16.795 1.00 95.31 96 LEU A O 1
ATOM 740 N N . CYS A 1 97 ? -10.067 4.824 18.415 1.00 95.31 97 CYS A N 1
ATOM 741 C CA . CYS A 1 97 ? -8.862 4.666 17.589 1.00 95.31 97 CYS A CA 1
ATOM 742 C C . CYS A 1 97 ? -8.710 3.214 17.121 1.00 95.31 97 CYS A C 1
ATOM 744 O O . CYS A 1 97 ? -8.599 2.936 15.925 1.00 95.31 97 CYS A O 1
ATOM 746 N N . TYR A 1 98 ? -8.828 2.297 18.077 1.00 93.81 98 TYR A N 1
ATOM 747 C CA . TYR A 1 98 ? -8.770 0.858 17.888 1.00 93.81 98 TYR A CA 1
ATOM 748 C C . TYR A 1 98 ? -9.803 0.358 16.871 1.00 93.81 98 TYR A C 1
ATOM 750 O O . TYR A 1 98 ? -9.455 -0.314 15.900 1.00 93.81 98 TYR A O 1
ATOM 758 N N . CYS A 1 99 ? -11.072 0.735 17.049 1.00 95.56 99 CYS A N 1
ATOM 759 C CA . CYS A 1 99 ? -12.150 0.358 16.137 1.00 95.56 99 CYS A CA 1
ATOM 760 C C . CYS A 1 99 ? -12.028 1.029 14.772 1.00 95.56 99 CYS A C 1
ATOM 762 O O . CYS A 1 99 ? -12.399 0.429 13.766 1.00 95.56 99 CYS A O 1
ATOM 764 N N . GLY A 1 100 ? -11.451 2.232 14.708 1.00 94.69 100 GLY A N 1
ATOM 765 C CA . GLY A 1 100 ? -11.057 2.853 13.447 1.00 94.69 100 GLY A CA 1
ATOM 766 C C . GLY A 1 100 ? -10.098 1.967 12.648 1.00 94.69 100 GLY A C 1
ATOM 767 O O . GLY A 1 100 ? -10.299 1.783 11.452 1.00 94.69 100 GLY A O 1
ATOM 768 N N . CYS A 1 101 ? -9.117 1.343 13.303 1.00 93.56 101 CYS A N 1
ATOM 769 C CA . CYS A 1 101 ? -8.196 0.418 12.640 1.00 93.56 101 CYS A CA 1
ATOM 770 C C . CYS A 1 101 ? -8.854 -0.892 12.188 1.00 93.56 101 CYS A C 1
ATOM 772 O O . CYS A 1 101 ? -8.472 -1.432 11.152 1.00 93.56 101 CYS A O 1
ATOM 774 N N . VAL A 1 102 ? -9.883 -1.372 12.897 1.00 93.25 102 VAL A N 1
ATOM 775 C CA . VAL A 1 102 ? -10.684 -2.533 12.458 1.00 93.25 102 VAL A CA 1
ATOM 776 C C . VAL A 1 102 ? -11.412 -2.215 11.140 1.00 93.25 102 VAL A C 1
ATOM 778 O O . VAL A 1 102 ? -11.475 -3.054 10.240 1.00 93.25 102 VAL A O 1
ATOM 781 N N . GLN A 1 103 ? -11.888 -0.976 10.971 1.00 91.56 103 GLN A N 1
ATOM 782 C CA . GLN A 1 103 ? -12.481 -0.513 9.706 1.00 91.56 103 GLN A CA 1
ATOM 783 C C . GLN A 1 103 ? -11.447 -0.317 8.591 1.00 91.56 103 GLN A C 1
ATOM 785 O O . GLN A 1 103 ? -11.722 -0.622 7.429 1.00 91.56 103 GLN A O 1
ATOM 790 N N . THR A 1 104 ? -10.243 0.154 8.922 1.00 87.00 104 THR A N 1
ATOM 791 C CA . THR A 1 104 ? -9.146 0.231 7.947 1.00 87.00 104 THR A CA 1
ATOM 792 C C . THR A 1 104 ? -8.816 -1.152 7.390 1.00 87.00 104 THR A C 1
ATOM 794 O O . THR A 1 104 ? -8.710 -1.301 6.175 1.00 87.00 104 THR A O 1
ATOM 797 N N . ALA A 1 105 ? -8.743 -2.174 8.252 1.00 85.38 105 ALA A N 1
ATOM 798 C CA . ALA A 1 105 ? -8.524 -3.551 7.816 1.00 85.38 105 ALA A CA 1
ATOM 799 C C . ALA A 1 105 ? -9.610 -4.020 6.829 1.00 85.38 105 ALA A C 1
ATOM 801 O O . ALA A 1 105 ? -9.277 -4.615 5.809 1.00 85.38 105 ALA A O 1
ATOM 802 N N . LEU A 1 106 ? -10.888 -3.675 7.065 1.00 84.19 106 LEU A N 1
ATOM 803 C CA . LEU A 1 106 ? -11.983 -3.999 6.134 1.00 84.19 106 LEU A CA 1
ATOM 804 C C . LEU A 1 106 ? -11.737 -3.413 4.753 1.00 84.19 106 LEU A C 1
ATOM 806 O O . LEU A 1 106 ? -11.889 -4.096 3.748 1.00 84.19 106 LEU A O 1
ATOM 810 N N . THR A 1 107 ? -11.375 -2.132 4.723 1.00 82.94 107 THR A N 1
ATOM 811 C CA . THR A 1 107 ? -11.195 -1.386 3.478 1.00 82.94 107 THR A CA 1
ATOM 812 C C . THR A 1 107 ? -10.116 -2.037 2.621 1.00 82.94 107 THR A C 1
ATOM 814 O O . THR A 1 107 ? -10.291 -2.185 1.416 1.00 82.94 107 THR A O 1
ATOM 817 N N . THR A 1 108 ? -9.018 -2.469 3.234 1.00 78.12 108 THR A N 1
ATOM 818 C CA . THR A 1 108 ? -7.930 -3.132 2.515 1.00 78.12 108 THR A CA 1
ATOM 819 C C . THR A 1 108 ? -8.310 -4.543 2.063 1.00 78.12 108 THR A C 1
ATOM 821 O O . THR A 1 108 ? -8.064 -4.882 0.908 1.00 78.12 108 THR A O 1
ATOM 824 N N . THR A 1 109 ? -8.968 -5.347 2.909 1.00 80.56 109 THR A N 1
ATOM 825 C CA . THR A 1 109 ? -9.479 -6.668 2.496 1.00 80.56 109 THR A CA 1
ATOM 826 C C . THR A 1 109 ? -10.457 -6.539 1.324 1.00 80.56 109 THR A C 1
ATOM 828 O O . THR A 1 109 ? -10.346 -7.276 0.346 1.00 80.56 109 THR A O 1
ATOM 831 N N . GLN A 1 110 ? -11.370 -5.564 1.377 1.00 82.81 110 GLN A N 1
ATOM 832 C CA . GLN A 1 110 ? -12.325 -5.305 0.302 1.00 82.81 110 GLN A CA 1
ATOM 833 C C . GLN A 1 110 ? -11.622 -4.868 -0.985 1.00 82.81 110 GLN A C 1
ATOM 835 O O . GLN A 1 110 ? -11.914 -5.408 -2.046 1.00 82.81 110 GLN A O 1
ATOM 840 N N . ARG A 1 111 ? -10.641 -3.958 -0.901 1.00 82.00 111 ARG A N 1
ATOM 841 C CA . ARG A 1 111 ? -9.837 -3.552 -2.066 1.00 82.00 111 ARG A CA 1
ATOM 842 C C . ARG A 1 111 ? -9.151 -4.737 -2.731 1.00 82.00 111 ARG A C 1
ATOM 844 O O . ARG A 1 111 ? -9.127 -4.802 -3.956 1.00 82.00 111 ARG A O 1
ATOM 851 N N . LYS A 1 112 ? -8.611 -5.675 -1.946 1.00 83.56 112 LYS A N 1
ATOM 852 C CA . LYS A 1 112 ? -7.985 -6.873 -2.507 1.00 83.56 112 LYS A CA 1
ATOM 853 C C . LYS A 1 112 ? -9.003 -7.758 -3.219 1.00 83.56 112 LYS A C 1
ATOM 855 O O . LYS A 1 112 ? -8.773 -8.148 -4.358 1.00 83.56 112 LYS A O 1
ATOM 860 N N . HIS A 1 113 ? -10.147 -8.005 -2.589 1.00 85.12 113 HIS A N 1
ATOM 861 C CA . HIS A 1 113 ? -11.232 -8.766 -3.203 1.00 85.12 113 HIS A CA 1
ATOM 862 C C . HIS A 1 113 ? -11.732 -8.126 -4.513 1.00 85.12 113 HIS A C 1
ATOM 864 O O . HIS A 1 113 ? -11.949 -8.820 -5.510 1.00 85.12 113 HIS A O 1
ATOM 870 N N . ASP A 1 114 ? -11.902 -6.803 -4.532 1.00 84.88 114 ASP A N 1
ATOM 871 C CA . ASP A 1 114 ? -12.340 -6.059 -5.716 1.00 84.88 114 ASP A CA 1
ATOM 872 C C . ASP A 1 114 ? -11.298 -6.138 -6.839 1.00 84.88 114 ASP A C 1
ATOM 874 O O . ASP A 1 114 ? -11.653 -6.338 -8.005 1.00 84.88 114 ASP A O 1
ATOM 878 N N . TRP A 1 115 ? -10.012 -6.057 -6.483 1.00 87.75 115 TRP A N 1
ATOM 879 C CA . TRP A 1 115 ? -8.903 -6.253 -7.410 1.00 87.75 115 TRP A CA 1
ATOM 880 C C . TRP A 1 115 ? -8.901 -7.666 -8.008 1.00 87.75 115 TRP A C 1
ATOM 882 O O . TRP A 1 115 ? -8.931 -7.795 -9.231 1.00 87.75 115 TRP A O 1
ATOM 892 N N . ASP A 1 116 ? -8.963 -8.715 -7.177 1.00 86.31 116 ASP A N 1
ATOM 893 C CA . ASP A 1 116 ? -9.007 -10.119 -7.623 1.00 86.31 116 ASP A CA 1
ATOM 894 C C . ASP A 1 116 ? -10.188 -10.360 -8.573 1.00 86.31 116 ASP A C 1
ATOM 896 O O . ASP A 1 116 ? -10.047 -10.937 -9.656 1.00 86.31 116 ASP A O 1
ATOM 900 N N . THR A 1 117 ? -11.360 -9.840 -8.202 1.00 90.38 117 THR A N 1
ATOM 901 C CA . THR A 1 117 ? -12.576 -9.924 -9.018 1.00 90.38 117 THR A CA 1
ATOM 902 C C . THR A 1 117 ? -12.383 -9.242 -10.371 1.00 90.38 117 THR A C 1
ATOM 904 O O . THR A 1 117 ? -12.786 -9.780 -11.406 1.00 90.38 117 THR A O 1
ATOM 907 N N . CYS A 1 118 ? -11.759 -8.062 -10.389 1.00 89.56 118 CYS A N 1
ATOM 908 C CA . CYS A 1 118 ? -11.479 -7.337 -11.621 1.00 89.56 118 CYS A CA 1
ATOM 909 C C . CYS A 1 118 ? -10.491 -8.087 -12.519 1.00 89.56 118 CYS A C 1
ATOM 911 O O . CYS A 1 118 ? -10.743 -8.184 -13.722 1.00 89.56 118 CYS A O 1
ATOM 913 N N . VAL A 1 119 ? -9.415 -8.644 -11.955 1.00 87.56 119 VAL A N 1
ATOM 914 C CA . VAL A 1 119 ? -8.386 -9.394 -12.691 1.00 87.56 119 VAL A CA 1
ATOM 915 C C . VAL A 1 119 ? -8.996 -10.593 -13.410 1.00 87.56 119 VAL A C 1
ATOM 917 O O . VAL A 1 119 ? -8.775 -10.778 -14.611 1.00 87.56 119 VAL A O 1
ATOM 920 N N . VAL A 1 120 ? -9.837 -11.358 -12.706 1.00 88.12 120 VAL A N 1
ATOM 921 C CA . VAL A 1 120 ? -10.550 -12.512 -13.270 1.00 88.12 120 VAL A CA 1
ATOM 922 C C . VAL A 1 120 ? -11.555 -12.070 -14.332 1.00 88.12 120 VAL A C 1
ATOM 924 O O . VAL A 1 120 ? -11.541 -12.583 -15.452 1.00 88.12 120 VAL A O 1
ATOM 927 N N . LYS A 1 121 ? -12.413 -11.092 -14.017 1.00 88.62 121 LYS A N 1
ATOM 928 C CA . LYS A 1 121 ? -13.465 -10.617 -14.932 1.00 88.62 121 LYS A CA 1
ATOM 929 C C . LYS A 1 121 ? -12.891 -10.015 -16.214 1.00 88.62 121 LYS A C 1
ATOM 931 O O . LYS A 1 121 ? -13.448 -10.217 -17.290 1.00 88.62 121 LYS A O 1
ATOM 936 N N . SER A 1 122 ? -11.787 -9.287 -16.096 1.00 83.12 122 SER A N 1
ATOM 937 C CA . SER A 1 122 ? -11.090 -8.655 -17.220 1.00 83.12 122 SER A CA 1
ATOM 938 C C . SER A 1 122 ? -10.159 -9.619 -17.954 1.00 83.12 122 SER A C 1
ATOM 940 O O . SER A 1 122 ? -9.543 -9.220 -18.942 1.00 83.12 122 SER A O 1
ATOM 942 N N . GLN A 1 123 ? -10.063 -10.867 -17.473 1.00 85.44 123 GLN A N 1
ATOM 943 C CA . GLN A 1 123 ? -9.192 -11.917 -17.990 1.00 85.44 123 GLN A CA 1
ATOM 944 C C . GLN A 1 123 ? -7.755 -11.423 -18.180 1.00 85.44 123 GLN A C 1
ATOM 946 O O . GLN A 1 123 ? -7.147 -11.664 -19.221 1.00 85.44 123 GLN A O 1
ATOM 951 N N . CYS A 1 124 ? -7.215 -10.704 -17.190 1.00 80.88 124 CYS A N 1
ATOM 952 C CA . CYS A 1 124 ? -5.932 -10.024 -17.349 1.00 80.88 124 CYS A CA 1
ATOM 953 C C . CYS A 1 124 ? -4.810 -10.993 -17.749 1.00 80.88 124 CYS A C 1
ATOM 955 O O . CYS A 1 124 ? -4.086 -10.706 -18.693 1.00 80.88 124 CYS A O 1
ATOM 957 N N . HIS A 1 125 ? -4.739 -12.188 -17.160 1.00 77.62 125 HIS A N 1
ATOM 958 C CA . HIS A 1 125 ? -3.731 -13.197 -17.524 1.00 77.62 125 HIS A CA 1
ATOM 959 C C . HIS A 1 125 ? -3.853 -13.748 -18.956 1.00 77.62 125 HIS A C 1
ATOM 961 O O . HIS A 1 125 ? -2.885 -14.283 -19.484 1.00 77.62 125 HIS A O 1
ATOM 967 N N . ASN A 1 126 ? -5.016 -13.599 -19.598 1.00 71.44 126 ASN A N 1
ATOM 968 C CA . ASN A 1 126 ? -5.260 -14.051 -20.972 1.00 71.44 126 ASN A CA 1
ATOM 969 C C . ASN A 1 126 ? -5.275 -12.887 -21.974 1.00 71.44 126 ASN A C 1
ATOM 971 O O . ASN A 1 126 ? -5.532 -13.099 -23.163 1.00 71.44 126 ASN A O 1
ATOM 975 N N . LYS A 1 127 ? -5.048 -11.647 -21.517 1.00 67.81 127 LYS A N 1
ATOM 976 C CA . LYS A 1 127 ? -5.056 -10.486 -22.401 1.00 67.81 127 LYS A CA 1
ATOM 977 C C . LYS A 1 127 ? -3.825 -10.505 -23.297 1.00 67.81 127 LYS A C 1
ATOM 979 O O . LYS A 1 127 ? -2.697 -10.374 -22.838 1.00 67.81 127 LYS A O 1
ATOM 984 N N . THR A 1 128 ? -4.072 -10.556 -24.598 1.00 61.03 128 THR A N 1
ATOM 985 C CA . THR A 1 128 ? -3.091 -10.217 -25.628 1.00 61.03 128 THR A CA 1
ATOM 986 C C . THR A 1 128 ? -3.423 -8.817 -26.141 1.00 61.03 128 THR A C 1
ATOM 988 O O . THR A 1 128 ? -4.583 -8.517 -26.430 1.00 61.03 128 THR A O 1
ATOM 991 N N . CYS A 1 129 ? -2.448 -7.906 -26.186 1.00 60.00 129 CYS A N 1
ATOM 992 C CA . CYS A 1 129 ? -2.674 -6.607 -26.816 1.00 60.00 129 CYS A CA 1
ATOM 993 C C . CYS A 1 129 ? -2.576 -6.777 -28.331 1.00 60.00 129 CYS A C 1
ATOM 995 O O . CYS A 1 129 ? -1.642 -7.403 -28.823 1.00 60.00 129 CYS A O 1
ATOM 997 N N . SER A 1 130 ? -3.504 -6.177 -29.077 1.00 54.75 130 SER A N 1
ATOM 998 C CA . SER A 1 130 ? -3.490 -6.157 -30.549 1.00 54.75 130 SER A CA 1
ATOM 999 C C . SER A 1 130 ? -2.219 -5.534 -31.140 1.00 54.75 130 SER A C 1
ATOM 1001 O O . SER A 1 130 ? -1.893 -5.773 -32.295 1.00 54.75 130 SER A O 1
ATOM 1003 N N . GLU A 1 131 ? -1.506 -4.746 -30.336 1.00 50.03 131 GLU A N 1
ATOM 1004 C CA . GLU A 1 131 ? -0.230 -4.096 -30.651 1.00 50.03 131 GLU A CA 1
ATOM 1005 C C . GLU A 1 131 ? 0.966 -5.066 -30.572 1.00 50.03 131 GLU A C 1
ATOM 1007 O O . GLU A 1 131 ? 2.041 -4.769 -31.085 1.00 50.03 131 GLU A O 1
ATOM 1012 N N . CYS A 1 132 ? 0.787 -6.250 -29.971 1.00 52.66 132 CYS A N 1
ATOM 1013 C CA . CYS A 1 132 ? 1.809 -7.290 -29.904 1.00 52.66 132 CYS A CA 1
ATOM 1014 C C . CYS A 1 132 ? 1.892 -8.042 -31.244 1.00 52.66 132 CYS A C 1
ATOM 1016 O O . CYS A 1 132 ? 1.392 -9.158 -31.391 1.00 52.66 132 CYS A O 1
ATOM 1018 N N . THR A 1 133 ? 2.531 -7.440 -32.246 1.00 42.69 133 THR A N 1
ATOM 1019 C CA . THR A 1 133 ? 2.856 -8.108 -33.513 1.00 42.69 133 THR A CA 1
ATOM 1020 C C . THR A 1 133 ? 4.136 -8.933 -33.358 1.00 42.69 133 THR A C 1
ATOM 1022 O O . THR A 1 133 ? 5.214 -8.496 -33.750 1.00 42.69 133 THR A O 1
ATOM 1025 N N . GLY A 1 134 ? 4.047 -10.120 -32.752 1.00 45.28 134 GLY A N 1
ATOM 1026 C CA . GLY A 1 134 ? 5.181 -11.049 -32.662 1.00 45.28 134 GLY A CA 1
ATOM 1027 C C . GLY A 1 134 ? 5.152 -11.988 -31.456 1.00 45.28 134 GLY A C 1
ATOM 1028 O O . GLY A 1 134 ? 4.508 -11.719 -30.446 1.00 45.28 134 GLY A O 1
ATOM 1029 N N . ALA A 1 135 ? 5.876 -13.105 -31.570 1.00 38.84 135 ALA A N 1
ATOM 1030 C CA . ALA A 1 135 ? 5.969 -14.163 -30.563 1.00 38.84 135 ALA A CA 1
ATOM 1031 C C . ALA A 1 135 ? 6.994 -13.837 -29.459 1.00 38.84 135 ALA A C 1
ATOM 1033 O O . ALA A 1 135 ? 7.973 -14.556 -29.280 1.00 38.84 135 ALA A O 1
ATOM 1034 N N . TYR A 1 136 ? 6.775 -12.756 -28.710 1.00 51.53 136 TYR A N 1
ATOM 1035 C CA . TYR A 1 136 ? 7.594 -12.433 -27.540 1.00 51.53 136 TYR A CA 1
ATOM 1036 C C . TYR A 1 136 ? 6.729 -12.532 -26.280 1.00 51.53 136 TYR A C 1
ATOM 1038 O O . TYR A 1 136 ? 5.840 -11.706 -26.075 1.00 51.53 136 TYR A O 1
ATOM 1046 N N . GLY A 1 137 ? 6.979 -13.542 -25.434 1.00 54.66 137 GLY A N 1
ATOM 1047 C CA . GLY A 1 137 ? 6.253 -13.762 -24.167 1.00 54.66 137 GLY A CA 1
ATOM 1048 C C . GLY A 1 137 ? 6.225 -12.528 -23.257 1.00 54.66 137 GLY A C 1
ATOM 1049 O O . GLY A 1 137 ? 5.220 -12.260 -22.604 1.00 54.66 137 GLY A O 1
ATOM 1050 N N . LEU A 1 138 ? 7.260 -11.689 -23.355 1.00 56.56 138 LEU A N 1
ATOM 1051 C CA . LEU A 1 138 ? 7.366 -10.397 -22.678 1.00 56.56 138 LEU A CA 1
ATOM 1052 C C . LEU A 1 138 ? 6.208 -9.438 -23.012 1.00 56.56 138 LEU A C 1
ATOM 1054 O O . LEU A 1 138 ? 5.769 -8.691 -22.146 1.00 56.56 138 LEU A O 1
ATOM 1058 N N . CYS A 1 139 ? 5.667 -9.449 -24.237 1.00 60.72 139 CYS A N 1
ATOM 1059 C CA . CYS A 1 139 ? 4.558 -8.558 -24.610 1.00 60.72 139 CYS A CA 1
ATOM 1060 C C . CYS A 1 139 ? 3.232 -8.983 -23.958 1.00 60.72 139 CYS A C 1
ATOM 1062 O O . CYS A 1 139 ? 2.455 -8.140 -23.513 1.00 60.72 139 CYS A O 1
ATOM 1064 N N . ALA A 1 140 ? 2.987 -10.291 -23.844 1.00 65.38 140 ALA A N 1
ATOM 1065 C CA . ALA A 1 140 ? 1.791 -10.819 -23.188 1.00 65.38 140 ALA A CA 1
ATOM 1066 C C . ALA A 1 140 ? 1.798 -10.527 -21.676 1.00 65.38 140 ALA A C 1
ATOM 1068 O O . ALA A 1 140 ? 0.787 -10.084 -21.128 1.00 65.38 140 ALA A O 1
ATOM 1069 N N . GLU A 1 141 ? 2.950 -10.679 -21.020 1.00 67.44 141 GLU A N 1
ATOM 1070 C CA . GLU A 1 141 ? 3.126 -10.339 -19.602 1.00 67.44 141 GLU A CA 1
ATOM 1071 C C . GLU A 1 141 ? 2.882 -8.845 -19.331 1.00 67.44 141 GLU A C 1
ATOM 1073 O O . GLU A 1 141 ? 2.170 -8.491 -18.386 1.00 67.44 141 GLU A O 1
ATOM 1078 N N . ARG A 1 142 ? 3.370 -7.959 -20.214 1.00 68.12 142 ARG A N 1
ATOM 1079 C CA . ARG A 1 142 ? 3.109 -6.505 -20.156 1.00 68.12 142 ARG A CA 1
ATOM 1080 C C . ARG A 1 142 ? 1.614 -6.188 -20.198 1.00 68.12 142 ARG A C 1
ATOM 1082 O O . ARG A 1 142 ? 1.107 -5.389 -19.408 1.00 68.12 142 ARG A O 1
ATOM 1089 N N . CYS A 1 143 ? 0.886 -6.839 -21.100 1.00 71.00 143 CYS A N 1
ATOM 1090 C CA . CYS A 1 143 ? -0.555 -6.651 -21.260 1.00 71.00 143 CYS A CA 1
ATOM 1091 C C . CYS A 1 143 ? -1.352 -7.135 -20.049 1.00 71.00 143 CYS A C 1
ATOM 1093 O O . CYS A 1 143 ? -2.274 -6.440 -19.600 1.00 71.00 143 CYS A O 1
ATOM 1095 N N . ALA A 1 144 ? -0.976 -8.292 -19.500 1.00 76.69 144 ALA A N 1
ATOM 1096 C CA . ALA A 1 144 ? -1.587 -8.825 -18.293 1.00 76.69 144 ALA A CA 1
ATOM 1097 C C . ALA A 1 144 ? -1.396 -7.873 -17.112 1.00 76.69 144 ALA A C 1
ATOM 1099 O O . ALA A 1 144 ? -2.362 -7.487 -16.453 1.00 76.69 144 ALA A O 1
ATOM 1100 N N . ARG A 1 145 ? -0.174 -7.379 -16.920 1.00 74.31 145 ARG A N 1
ATOM 1101 C CA . ARG A 1 145 ? 0.140 -6.473 -15.820 1.00 74.31 145 ARG A CA 1
ATOM 1102 C C . ARG A 1 145 ? -0.515 -5.098 -15.961 1.00 74.31 145 ARG A C 1
ATOM 1104 O O . ARG A 1 145 ? -1.014 -4.564 -14.977 1.00 74.31 145 ARG A O 1
ATOM 1111 N N . ARG A 1 146 ? -0.591 -4.527 -17.170 1.00 74.25 146 ARG A N 1
ATOM 1112 C CA . ARG A 1 146 ? -1.345 -3.279 -17.409 1.00 74.25 146 ARG A CA 1
ATOM 1113 C C . ARG A 1 146 ? -2.808 -3.437 -17.003 1.00 74.25 146 ARG A C 1
ATOM 1115 O O . ARG A 1 146 ? -3.395 -2.533 -16.413 1.00 74.25 146 ARG A O 1
ATOM 1122 N N . CYS A 1 147 ? -3.393 -4.585 -17.325 1.00 77.88 147 CYS A N 1
ATOM 1123 C CA . CYS A 1 147 ? -4.750 -4.915 -16.919 1.00 77.88 147 CYS A CA 1
ATOM 1124 C C . CYS A 1 147 ? -4.867 -5.030 -15.390 1.00 77.88 147 CYS A C 1
ATOM 1126 O O . CYS A 1 147 ? -5.760 -4.416 -14.812 1.00 77.88 147 CYS A O 1
ATOM 1128 N N . GLU A 1 148 ? -3.928 -5.714 -14.731 1.00 82.75 148 GLU A N 1
ATOM 1129 C CA . GLU A 1 148 ? -3.860 -5.814 -13.266 1.00 82.75 148 GLU A CA 1
ATOM 1130 C C . GLU A 1 148 ? -3.709 -4.444 -12.579 1.00 82.75 148 GLU A C 1
ATOM 1132 O O . GLU A 1 148 ? -4.401 -4.174 -11.598 1.00 82.75 148 GLU A O 1
ATOM 1137 N N . CYS A 1 149 ? -2.868 -3.548 -13.103 1.00 77.06 149 CYS A N 1
ATOM 1138 C CA . CYS A 1 149 ? -2.713 -2.188 -12.579 1.00 77.06 149 CYS A CA 1
ATOM 1139 C C . CYS A 1 149 ? -3.946 -1.316 -12.840 1.00 77.06 149 CYS A C 1
ATOM 1141 O O . CYS A 1 149 ? -4.366 -0.557 -11.968 1.00 77.06 149 CYS A O 1
ATOM 1143 N N . GLY A 1 150 ? -4.597 -1.479 -13.996 1.00 78.12 150 GLY A N 1
ATOM 1144 C CA . GLY A 1 150 ? -5.900 -0.870 -14.263 1.00 78.12 150 GLY A CA 1
ATOM 1145 C C . GLY A 1 150 ? -6.958 -1.321 -13.252 1.00 78.12 150 GLY A C 1
ATOM 1146 O O . GLY A 1 150 ? -7.683 -0.487 -12.713 1.00 78.12 150 GLY A O 1
ATOM 1147 N N . CYS A 1 151 ? -6.988 -2.615 -12.924 1.00 83.25 151 CYS A N 1
ATOM 1148 C CA . CYS A 1 151 ? -7.840 -3.164 -11.870 1.00 83.25 151 CYS A CA 1
ATOM 1149 C C . CYS A 1 151 ? -7.509 -2.623 -10.475 1.00 83.25 151 CYS A C 1
ATOM 1151 O O . CYS A 1 151 ? -8.397 -2.527 -9.633 1.00 83.25 151 CYS A O 1
ATOM 1153 N N . ALA A 1 152 ? -6.254 -2.246 -10.226 1.00 79.00 152 ALA A N 1
ATOM 1154 C CA . ALA A 1 152 ? -5.827 -1.637 -8.968 1.00 79.00 152 ALA A CA 1
ATOM 1155 C C . ALA A 1 152 ? -6.163 -0.137 -8.873 1.00 79.00 152 ALA A C 1
ATOM 1157 O O . ALA A 1 152 ? -5.952 0.464 -7.824 1.00 79.00 152 ALA A O 1
ATOM 1158 N N . GLY A 1 153 ? -6.684 0.481 -9.940 1.00 74.38 153 GLY A N 1
ATOM 1159 C CA . GLY A 1 153 ? -6.925 1.926 -9.984 1.00 74.38 153 GLY A CA 1
ATOM 1160 C C . GLY A 1 153 ? -5.679 2.751 -10.317 1.00 74.38 153 GLY A C 1
ATOM 1161 O O . GLY A 1 153 ? -5.699 3.967 -10.145 1.00 74.38 153 GLY A O 1
ATOM 1162 N N . HIS A 1 154 ? -4.634 2.111 -10.852 1.00 70.69 154 HIS A N 1
ATOM 1163 C CA . HIS A 1 154 ? -3.402 2.739 -11.339 1.00 70.69 154 HIS A CA 1
ATOM 1164 C C . HIS A 1 154 ? -3.275 2.595 -12.876 1.00 70.69 154 HIS A C 1
ATOM 1166 O O . HIS A 1 154 ? -2.342 1.953 -13.367 1.00 70.69 154 HIS A O 1
ATOM 1172 N N . PRO A 1 155 ? -4.230 3.104 -13.687 1.00 58.38 155 PRO A N 1
ATOM 1173 C CA . PRO A 1 155 ? -4.175 2.947 -15.137 1.00 58.38 155 PRO A CA 1
ATOM 1174 C C . PRO A 1 155 ? -3.095 3.847 -15.760 1.00 58.38 155 PRO A C 1
ATOM 1176 O O . PRO A 1 155 ? -3.189 5.071 -15.690 1.00 58.38 155 PRO A O 1
ATOM 1179 N N . ARG A 1 156 ? -2.110 3.249 -16.447 1.00 54.09 156 ARG A N 1
ATOM 1180 C CA . ARG A 1 156 ? -1.220 3.953 -17.390 1.00 54.09 156 ARG A CA 1
ATOM 1181 C C . ARG A 1 156 ? -1.668 3.770 -18.845 1.00 54.09 156 ARG A C 1
ATOM 1183 O O . ARG A 1 156 ? -2.228 2.735 -19.239 1.00 54.09 156 ARG A O 1
ATOM 1190 N N . SER A 1 157 ? -1.459 4.818 -19.636 1.00 42.06 157 SER A N 1
ATOM 1191 C CA . SER A 1 157 ? -1.991 4.963 -20.993 1.00 42.06 157 SER A CA 1
ATOM 1192 C C . SER A 1 157 ? -1.074 4.446 -22.105 1.00 42.06 157 SER A C 1
ATOM 1194 O O . SER A 1 157 ? -1.609 4.122 -23.163 1.00 42.06 157 SER A O 1
ATOM 1196 N N . ASP A 1 158 ? 0.235 4.305 -21.889 1.00 43.66 158 ASP A N 1
ATOM 1197 C CA . ASP A 1 158 ? 1.215 3.990 -22.934 1.00 43.66 158 ASP A CA 1
ATOM 1198 C C . ASP A 1 158 ? 1.878 2.605 -22.791 1.00 43.66 158 ASP A C 1
ATOM 1200 O O . ASP A 1 158 ? 2.055 2.054 -21.706 1.00 43.66 158 ASP A O 1
ATOM 1204 N N . LEU A 1 159 ? 2.178 2.004 -23.947 1.00 43.97 159 LEU A N 1
ATOM 1205 C CA . LEU A 1 159 ? 2.886 0.724 -24.107 1.00 43.97 159 LEU A CA 1
ATOM 1206 C C . LEU A 1 159 ? 4.278 0.920 -24.741 1.00 43.97 159 LEU A C 1
ATOM 1208 O O . LEU A 1 159 ? 4.965 -0.050 -25.056 1.00 43.97 159 LEU A O 1
ATOM 1212 N N . SER A 1 160 ? 4.689 2.170 -24.963 1.00 39.59 160 SER A N 1
ATOM 1213 C CA . SER A 1 160 ? 5.928 2.528 -25.649 1.00 39.59 160 SER A CA 1
ATOM 1214 C C . SER A 1 160 ? 7.103 2.589 -24.680 1.00 39.59 160 SER A C 1
ATOM 1216 O O . SER A 1 160 ? 7.095 3.441 -23.805 1.00 39.59 160 SER A O 1
ATOM 1218 N N . GLY A 1 161 ? 8.116 1.738 -24.880 1.00 41.44 161 GLY A N 1
ATOM 1219 C CA . GLY A 1 161 ? 9.526 1.942 -24.489 1.00 41.44 161 GLY A CA 1
ATOM 1220 C C . GLY A 1 161 ? 9.888 2.023 -22.997 1.00 41.44 161 GLY A C 1
ATOM 1221 O O . GLY A 1 161 ? 10.834 1.374 -22.582 1.00 41.44 161 GLY A O 1
ATOM 1222 N N . GLU A 1 162 ? 9.131 2.744 -22.174 1.00 41.75 162 GLU A N 1
ATOM 1223 C CA . GLU A 1 162 ? 9.430 3.045 -20.761 1.00 41.75 162 GLU A CA 1
ATOM 1224 C C . GLU A 1 162 ? 9.080 1.890 -19.799 1.00 41.75 162 GLU A C 1
ATOM 1226 O O . GLU A 1 162 ? 9.401 1.906 -18.614 1.00 41.75 162 GLU A O 1
ATOM 1231 N N . TRP A 1 163 ? 8.406 0.853 -20.304 1.00 40.97 163 TRP A N 1
ATOM 1232 C CA . TRP A 1 163 ? 7.968 -0.312 -19.527 1.00 40.97 163 TRP A CA 1
ATOM 1233 C C . TRP A 1 163 ? 9.127 -1.268 -19.164 1.00 40.97 163 TRP A C 1
ATOM 1235 O O . TRP A 1 163 ? 9.012 -2.029 -18.205 1.00 40.97 163 TRP A O 1
ATOM 1245 N N . GLU A 1 164 ? 10.236 -1.239 -19.916 1.00 40.41 164 GLU A N 1
ATOM 1246 C CA . GLU A 1 164 ? 11.440 -2.054 -19.662 1.00 40.41 164 GLU A CA 1
ATOM 1247 C C . GLU A 1 164 ? 12.243 -1.561 -18.448 1.00 40.41 164 GLU A C 1
ATOM 1249 O O . GLU A 1 164 ? 12.736 -2.379 -17.674 1.00 40.41 164 GLU A O 1
ATOM 1254 N N . GLU A 1 165 ? 12.290 -0.250 -18.205 1.00 39.62 165 GLU A N 1
ATOM 1255 C CA . GLU A 1 165 ? 13.078 0.351 -17.117 1.00 39.62 165 GLU A CA 1
ATOM 1256 C C . GLU A 1 165 ? 12.439 0.148 -15.731 1.00 39.62 165 GLU A C 1
ATOM 1258 O O . GLU A 1 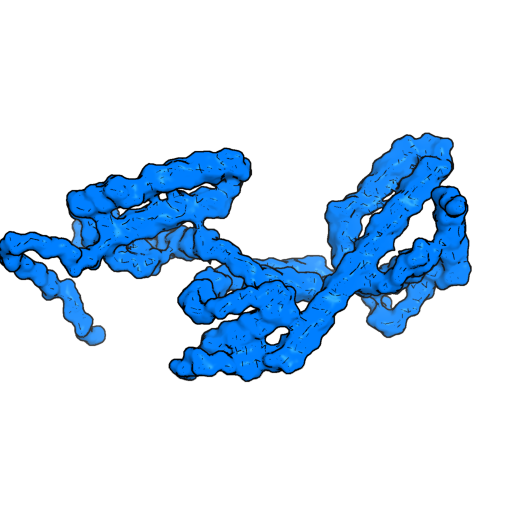165 ? 13.153 -0.059 -14.750 1.00 39.62 165 GLU A O 1
ATOM 1263 N N . CYS A 1 166 ? 11.102 0.078 -15.632 1.00 45.16 166 CYS A N 1
ATOM 1264 C CA . CYS A 1 166 ? 10.435 -0.304 -14.376 1.00 45.16 166 CYS A CA 1
ATOM 1265 C C . CYS A 1 166 ? 10.629 -1.801 -14.037 1.00 45.16 166 CYS A C 1
ATOM 1267 O O . CYS A 1 166 ? 10.473 -2.190 -12.878 1.00 45.16 166 CYS A O 1
ATOM 1269 N N . PHE A 1 167 ? 10.964 -2.648 -15.023 1.00 42.03 167 PHE A N 1
ATOM 1270 C CA . PHE A 1 167 ? 11.128 -4.097 -14.844 1.00 42.03 167 PHE A CA 1
ATOM 1271 C C . PHE A 1 167 ? 12.488 -4.465 -14.237 1.00 42.03 167 PHE A C 1
ATOM 1273 O O . PHE A 1 167 ? 12.591 -5.450 -13.515 1.00 42.03 167 PHE A O 1
ATOM 1280 N N . VAL A 1 168 ? 13.525 -3.651 -14.454 1.00 39.31 168 VAL A N 1
ATOM 1281 C CA . VAL A 1 168 ? 14.858 -3.903 -13.876 1.00 39.31 168 VAL A CA 1
ATOM 1282 C C . VAL A 1 168 ? 14.878 -3.657 -12.353 1.00 39.31 168 VAL A C 1
ATOM 1284 O O . VAL A 1 168 ? 15.725 -4.194 -11.648 1.00 39.31 168 VAL A O 1
ATOM 1287 N N . GLY A 1 169 ? 13.879 -2.949 -11.808 1.00 42.44 169 GLY A N 1
ATOM 1288 C CA . GLY A 1 169 ? 13.703 -2.720 -10.367 1.00 42.44 169 GLY A CA 1
ATOM 1289 C C . GLY A 1 169 ? 12.733 -3.668 -9.641 1.00 42.44 169 GLY A C 1
ATOM 1290 O O . GLY A 1 169 ? 12.580 -3.545 -8.421 1.00 42.44 169 GLY A O 1
ATOM 1291 N N . THR A 1 170 ? 12.064 -4.612 -10.327 1.00 47.50 170 THR A N 1
ATOM 1292 C CA . THR A 1 170 ? 11.054 -5.499 -9.698 1.00 47.50 170 THR A CA 1
ATOM 1293 C C . THR A 1 170 ? 11.641 -6.443 -8.662 1.00 47.50 170 THR A C 1
ATOM 1295 O O . THR A 1 170 ? 10.909 -6.882 -7.775 1.00 47.50 170 THR A O 1
ATOM 1298 N N . GLN A 1 171 ? 12.949 -6.696 -8.721 1.00 45.91 171 GLN A N 1
ATOM 1299 C CA . GLN A 1 171 ? 13.656 -7.459 -7.703 1.00 45.91 171 GLN A CA 1
ATOM 1300 C C . GLN A 1 171 ? 13.477 -6.818 -6.312 1.00 45.91 171 GLN A C 1
ATOM 1302 O O . GLN A 1 171 ? 13.174 -7.529 -5.361 1.00 45.91 171 GLN A O 1
ATOM 1307 N N . SER A 1 172 ? 13.462 -5.479 -6.211 1.00 62.81 172 SER A N 1
ATOM 1308 C CA . SER A 1 172 ? 13.206 -4.776 -4.942 1.00 62.81 172 SER A CA 1
ATOM 1309 C C . SER A 1 172 ? 11.764 -4.928 -4.432 1.00 62.81 172 SER A C 1
ATOM 1311 O O . SER A 1 172 ? 11.544 -5.057 -3.229 1.00 62.81 172 SER A O 1
ATOM 1313 N N . CYS A 1 173 ? 10.764 -4.956 -5.325 1.00 68.38 173 CYS A N 1
ATOM 1314 C CA . CYS A 1 173 ? 9.361 -5.147 -4.940 1.00 68.38 173 CYS A CA 1
ATOM 1315 C C . CYS A 1 173 ? 9.077 -6.600 -4.532 1.00 68.38 173 CYS A C 1
ATOM 1317 O O . CYS A 1 173 ? 8.304 -6.840 -3.605 1.00 68.38 173 CYS A O 1
ATOM 1319 N N . GLU A 1 174 ? 9.669 -7.573 -5.228 1.00 70.94 174 GLU A N 1
ATOM 1320 C CA . GLU A 1 174 ? 9.523 -8.996 -4.907 1.00 70.94 174 GLU A CA 1
ATOM 1321 C C . GLU A 1 174 ? 10.266 -9.372 -3.628 1.00 70.94 174 GLU A C 1
ATOM 1323 O O . GLU A 1 174 ? 9.717 -10.115 -2.815 1.00 70.94 174 GLU A O 1
ATOM 1328 N N . GLU A 1 175 ? 11.455 -8.810 -3.404 1.00 67.94 175 GLU A N 1
ATOM 1329 C CA . GLU A 1 175 ? 12.185 -8.924 -2.141 1.00 67.94 175 GLU A CA 1
ATOM 1330 C C . GLU A 1 175 ? 11.399 -8.277 -0.997 1.00 67.94 175 GLU A C 1
ATOM 1332 O O . GLU A 1 175 ? 11.145 -8.944 0.004 1.00 67.94 175 GLU A O 1
ATOM 1337 N N . ALA A 1 176 ? 10.889 -7.050 -1.174 1.00 70.38 176 ALA A N 1
ATOM 1338 C CA . ALA A 1 176 ? 10.041 -6.389 -0.180 1.00 70.38 176 ALA A CA 1
ATOM 1339 C C . ALA A 1 176 ? 8.754 -7.176 0.112 1.00 70.38 176 ALA A C 1
ATOM 1341 O O . ALA A 1 176 ? 8.321 -7.261 1.261 1.00 70.38 176 ALA A O 1
ATOM 1342 N N . HIS A 1 177 ? 8.146 -7.792 -0.904 1.00 79.25 177 HIS A N 1
ATOM 1343 C CA . HIS A 1 177 ? 6.992 -8.669 -0.730 1.00 79.25 177 HIS 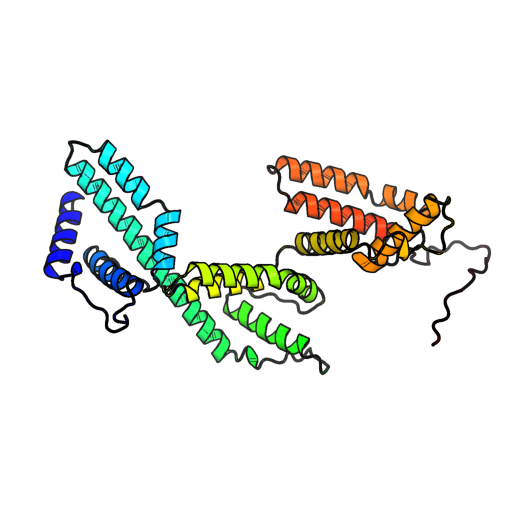A CA 1
ATOM 1344 C C . HIS A 1 177 ? 7.352 -9.953 0.018 1.00 79.25 177 HIS A C 1
ATOM 1346 O O . HIS A 1 177 ? 6.656 -10.333 0.957 1.00 79.25 177 HIS A O 1
ATOM 1352 N N . SER A 1 178 ? 8.447 -10.607 -0.365 1.00 78.31 178 SER A N 1
ATOM 1353 C CA . SER A 1 178 ? 8.971 -11.787 0.320 1.00 78.31 178 SER A CA 1
ATOM 1354 C C . SER A 1 178 ? 9.274 -11.471 1.785 1.00 78.31 178 SER A C 1
ATOM 1356 O O . SER A 1 178 ? 8.903 -12.240 2.666 1.00 78.31 178 SER A O 1
ATOM 1358 N N . ASP A 1 179 ? 9.896 -10.333 2.071 1.00 77.81 179 ASP A N 1
ATOM 1359 C CA . ASP A 1 179 ? 10.218 -9.914 3.432 1.00 77.81 179 ASP A CA 1
ATOM 1360 C C . ASP A 1 179 ? 8.970 -9.507 4.217 1.00 77.81 179 ASP A C 1
ATOM 1362 O O . ASP A 1 179 ? 8.856 -9.854 5.395 1.00 77.81 179 ASP A O 1
ATOM 1366 N N . CYS A 1 180 ? 7.985 -8.890 3.553 1.00 77.25 180 CYS A N 1
ATOM 1367 C CA . CYS A 1 180 ? 6.649 -8.686 4.107 1.00 77.25 180 CYS A CA 1
ATOM 1368 C C . CYS A 1 180 ? 6.053 -10.031 4.538 1.00 77.25 180 CYS A C 1
ATOM 1370 O O . CYS A 1 180 ? 5.730 -10.185 5.711 1.00 77.25 180 CYS A O 1
ATOM 1372 N N . LEU A 1 181 ? 6.012 -11.030 3.646 1.00 79.19 181 LEU A N 1
ATOM 1373 C CA . LEU A 1 181 ? 5.474 -12.366 3.926 1.00 79.19 181 LEU A CA 1
ATOM 1374 C C . LEU A 1 181 ? 6.259 -13.126 5.006 1.00 79.19 181 LEU A C 1
ATOM 1376 O O . LEU A 1 181 ? 5.647 -13.761 5.864 1.00 79.19 181 LEU A O 1
ATOM 1380 N N . LYS A 1 182 ? 7.597 -13.058 5.011 1.00 76.94 182 LYS A N 1
ATOM 1381 C CA . LYS A 1 182 ? 8.437 -13.660 6.066 1.00 76.94 182 LYS A CA 1
ATOM 1382 C C . LYS A 1 182 ? 8.125 -13.045 7.426 1.00 76.94 182 LYS A C 1
ATOM 1384 O O . LYS A 1 182 ? 7.991 -13.769 8.408 1.00 76.94 182 LYS A O 1
ATOM 1389 N N . GLY A 1 183 ? 7.946 -11.724 7.473 1.00 69.38 183 GLY A N 1
ATOM 1390 C CA . GLY A 1 183 ? 7.533 -11.003 8.673 1.00 69.38 183 GLY A CA 1
ATOM 1391 C C . GLY A 1 183 ? 6.160 -11.421 9.208 1.00 69.38 183 GLY A C 1
ATOM 1392 O O . GLY A 1 183 ? 5.848 -11.123 10.361 1.00 69.38 183 GLY A O 1
ATOM 1393 N N . CYS A 1 184 ? 5.361 -12.141 8.416 1.00 67.75 184 CYS A N 1
ATOM 1394 C CA . CYS A 1 184 ? 4.006 -12.516 8.790 1.00 67.75 184 CYS A CA 1
ATOM 1395 C C . CYS A 1 184 ? 3.879 -13.790 9.618 1.00 67.75 184 CYS A C 1
ATOM 1397 O O . CYS A 1 184 ? 2.777 -14.027 10.084 1.00 67.75 184 CYS A O 1
ATOM 1399 N N . HIS A 1 185 ? 4.943 -14.581 9.832 1.00 53.47 185 HIS A N 1
ATOM 1400 C CA . HIS A 1 185 ? 5.035 -15.669 10.832 1.00 53.47 185 HIS A CA 1
ATOM 1401 C C . HIS A 1 185 ? 3.676 -16.196 11.386 1.00 53.47 185 HIS A C 1
ATOM 1403 O O . HIS A 1 185 ? 3.324 -15.914 12.531 1.00 53.47 185 HIS A O 1
ATOM 1409 N N . GLU A 1 186 ? 2.930 -16.963 10.569 1.00 51.00 186 GLU A N 1
ATOM 1410 C CA . GLU A 1 186 ? 1.616 -17.603 10.858 1.00 51.00 186 GLU A CA 1
ATOM 1411 C C . GLU A 1 186 ? 0.339 -16.727 10.761 1.00 51.00 186 GLU A C 1
ATOM 1413 O O . GLU A 1 186 ? -0.766 -17.236 10.943 1.00 51.00 186 GLU A O 1
ATOM 1418 N N . GLN A 1 187 ? 0.436 -15.441 10.420 1.00 50.69 187 GLN A N 1
ATOM 1419 C CA . GLN A 1 187 ? -0.691 -14.501 10.328 1.00 50.69 187 GLN A CA 1
ATOM 1420 C C . GLN A 1 187 ? -1.085 -14.189 8.871 1.00 50.69 187 GLN A C 1
ATOM 1422 O O . GLN A 1 187 ? -0.249 -14.114 7.968 1.00 50.69 187 GLN A O 1
ATOM 1427 N N . LYS A 1 188 ? -2.394 -14.013 8.623 1.00 60.28 188 LYS A N 1
ATOM 1428 C CA . LYS A 1 188 ? -2.976 -13.700 7.302 1.00 60.28 188 LYS A CA 1
ATOM 1429 C C . LYS A 1 188 ? -2.769 -12.225 6.924 1.00 60.28 188 LYS A C 1
ATOM 1431 O O . LYS A 1 188 ? -3.735 -11.486 6.798 1.00 60.28 188 LYS A O 1
ATOM 1436 N N . CYS A 1 189 ? -1.521 -11.820 6.710 1.00 63.88 189 CYS A N 1
ATOM 1437 C CA . CYS A 1 189 ? -1.154 -10.502 6.174 1.00 63.88 189 CYS A CA 1
ATOM 1438 C C . CYS A 1 189 ? -1.171 -10.441 4.631 1.00 63.88 189 CYS A C 1
ATOM 1440 O O . CYS A 1 189 ? -0.828 -9.412 4.040 1.00 63.88 189 CYS A O 1
ATOM 1442 N N . GLY A 1 190 ? -1.470 -11.572 3.974 1.00 70.19 190 GLY A N 1
ATOM 1443 C CA . GLY A 1 190 ? -1.238 -11.770 2.542 1.00 70.19 190 GLY A CA 1
ATOM 1444 C C . GLY A 1 190 ? -1.910 -10.702 1.688 1.00 70.19 190 GLY A C 1
ATOM 1445 O O . GLY A 1 190 ? -1.287 -10.174 0.780 1.00 70.19 190 GLY A O 1
ATOM 1446 N N . SER A 1 191 ? -3.125 -10.275 2.047 1.00 74.44 191 SER A N 1
ATOM 1447 C CA . SER A 1 191 ? -3.827 -9.218 1.313 1.00 74.44 191 SER A CA 1
ATOM 1448 C C . SER A 1 191 ? -3.101 -7.873 1.355 1.00 74.44 191 SER A C 1
ATOM 1450 O O . SER A 1 191 ? -3.107 -7.165 0.350 1.00 74.44 191 SER A O 1
ATOM 1452 N N . ARG A 1 192 ? -2.458 -7.513 2.477 1.00 78.19 192 ARG A N 1
ATOM 1453 C CA . ARG A 1 192 ? -1.631 -6.301 2.554 1.00 78.19 192 ARG A CA 1
ATOM 1454 C C . ARG A 1 192 ? -0.378 -6.445 1.712 1.00 78.19 192 ARG A C 1
ATOM 1456 O O . ARG A 1 192 ? -0.145 -5.598 0.864 1.00 78.19 192 ARG A O 1
ATOM 1463 N N . CYS A 1 193 ? 0.398 -7.505 1.937 1.00 78.81 193 CYS A N 1
ATOM 1464 C CA . CYS A 1 193 ? 1.648 -7.712 1.211 1.00 78.81 193 CYS A CA 1
ATOM 1465 C C . CYS A 1 193 ? 1.393 -7.780 -0.303 1.00 78.81 193 CYS A C 1
ATOM 1467 O O . CYS A 1 193 ? 2.124 -7.166 -1.074 1.00 78.81 193 CYS A O 1
ATOM 1469 N N . GLU A 1 194 ? 0.313 -8.436 -0.734 1.00 79.81 194 GLU A N 1
ATOM 1470 C CA . GLU A 1 194 ? -0.086 -8.490 -2.139 1.00 79.81 194 GLU A CA 1
ATOM 1471 C C . GLU A 1 194 ? -0.501 -7.115 -2.672 1.00 79.81 194 GLU A C 1
ATOM 1473 O O . GLU A 1 194 ? -0.070 -6.745 -3.759 1.00 79.81 194 GLU A O 1
ATOM 1478 N N . LEU A 1 195 ? -1.292 -6.327 -1.933 1.00 78.38 195 LEU A N 1
ATOM 1479 C CA . LEU A 1 195 ? -1.645 -4.968 -2.362 1.00 78.38 195 LEU A CA 1
ATOM 1480 C C . LEU A 1 195 ? -0.435 -4.031 -2.401 1.00 78.38 195 LEU A C 1
ATOM 1482 O O . LEU A 1 195 ? -0.338 -3.231 -3.327 1.00 78.38 195 LEU A O 1
ATOM 1486 N N . ASP A 1 196 ? 0.494 -4.149 -1.453 1.00 77.50 196 ASP A N 1
ATOM 1487 C CA . ASP A 1 196 ? 1.745 -3.389 -1.433 1.00 77.50 196 ASP A CA 1
ATOM 1488 C C . ASP A 1 196 ? 2.645 -3.795 -2.608 1.00 77.50 196 ASP A C 1
ATOM 1490 O O . ASP A 1 196 ? 3.205 -2.930 -3.276 1.00 77.50 196 ASP A O 1
ATOM 1494 N N . LEU A 1 197 ? 2.720 -5.089 -2.937 1.00 77.62 197 LEU A N 1
ATOM 1495 C CA . LEU A 1 197 ? 3.404 -5.593 -4.129 1.00 77.62 197 LEU A CA 1
ATOM 1496 C C . LEU A 1 197 ? 2.755 -5.073 -5.414 1.00 77.62 197 LEU A C 1
ATOM 1498 O O . LEU A 1 197 ? 3.456 -4.649 -6.331 1.00 77.62 197 LEU A O 1
ATOM 1502 N N . ILE A 1 198 ? 1.422 -5.128 -5.504 1.00 76.38 198 ILE A N 1
ATOM 1503 C CA . ILE A 1 198 ? 0.664 -4.626 -6.655 1.00 76.38 198 ILE A CA 1
ATOM 1504 C C . ILE A 1 198 ? 0.947 -3.143 -6.822 1.00 76.38 198 ILE A C 1
ATOM 1506 O O . ILE A 1 198 ? 1.352 -2.739 -7.905 1.00 76.38 198 ILE A O 1
ATOM 1510 N N . LYS A 1 199 ? 0.819 -2.366 -5.746 1.00 74.19 199 LYS A N 1
ATOM 1511 C CA . LYS A 1 199 ? 1.132 -0.943 -5.726 1.00 74.19 199 LYS A CA 1
ATOM 1512 C C . LYS A 1 199 ? 2.580 -0.693 -6.148 1.00 74.19 199 LYS A C 1
ATOM 1514 O O . LYS A 1 199 ? 2.783 0.037 -7.099 1.00 74.19 199 LYS A O 1
ATOM 1519 N N . CYS A 1 200 ? 3.564 -1.369 -5.556 1.00 70.62 200 CYS A N 1
ATOM 1520 C CA . CYS A 1 200 ? 4.986 -1.234 -5.902 1.00 70.62 200 CYS A CA 1
ATOM 1521 C C . CYS A 1 200 ? 5.250 -1.505 -7.391 1.00 70.62 200 CYS A C 1
ATOM 1523 O O . CYS A 1 200 ? 5.903 -0.720 -8.072 1.00 70.62 200 CYS A O 1
ATOM 1525 N N . ARG A 1 201 ? 4.671 -2.585 -7.926 1.00 71.50 201 ARG A N 1
ATOM 1526 C CA . ARG A 1 201 ? 4.774 -2.950 -9.345 1.00 71.50 201 ARG A CA 1
ATOM 1527 C C . ARG A 1 201 ? 3.970 -2.026 -10.276 1.00 71.50 201 ARG A C 1
ATOM 1529 O O . ARG A 1 201 ? 4.225 -2.047 -11.474 1.00 71.50 201 ARG A O 1
ATOM 1536 N N . CYS A 1 202 ? 2.986 -1.280 -9.772 1.00 70.12 202 CYS A N 1
ATOM 1537 C CA . CYS A 1 202 ? 2.156 -0.361 -10.560 1.00 70.12 202 CYS A CA 1
ATOM 1538 C C . CYS A 1 202 ? 2.578 1.108 -10.428 1.00 70.12 202 CYS A C 1
ATOM 1540 O O . CYS A 1 202 ? 2.260 1.902 -11.310 1.00 70.12 202 CYS A O 1
ATOM 1542 N N . ASP A 1 203 ? 3.284 1.469 -9.356 1.00 61.16 203 ASP A N 1
ATOM 1543 C CA . ASP A 1 203 ? 3.613 2.852 -9.017 1.00 61.16 203 ASP A CA 1
ATOM 1544 C C . ASP A 1 203 ? 4.814 3.399 -9.788 1.00 61.16 203 ASP A C 1
ATOM 1546 O O . ASP A 1 203 ? 5.013 4.597 -9.685 1.00 61.16 203 ASP A O 1
ATOM 1550 N N . CYS A 1 204 ? 5.548 2.591 -10.576 1.00 52.06 204 CYS A N 1
ATOM 1551 C CA . CYS A 1 204 ? 6.739 2.979 -11.359 1.00 52.06 204 CYS A CA 1
ATOM 1552 C C . CYS A 1 204 ? 7.547 4.108 -10.692 1.00 52.06 204 CYS A C 1
ATOM 1554 O O . CYS A 1 204 ? 7.252 5.291 -10.884 1.00 52.06 204 CYS A O 1
ATOM 1556 N N . ARG A 1 205 ? 8.609 3.750 -9.957 1.00 45.94 205 ARG A N 1
ATOM 1557 C CA . ARG A 1 205 ? 9.587 4.750 -9.506 1.00 45.94 205 ARG A CA 1
ATOM 1558 C C . ARG A 1 205 ? 10.011 5.592 -10.706 1.00 45.94 205 ARG A C 1
ATOM 1560 O O . ARG A 1 205 ? 10.102 5.066 -11.819 1.00 45.94 205 ARG A O 1
ATOM 1567 N N . SER A 1 206 ? 10.175 6.894 -10.498 1.00 43.94 206 SER A N 1
ATOM 1568 C CA . SER A 1 206 ? 10.580 7.800 -11.567 1.00 43.94 206 SER A CA 1
ATOM 1569 C C . SER A 1 206 ? 11.795 7.190 -12.287 1.00 43.94 206 SER A C 1
ATOM 1571 O O . SER A 1 206 ? 12.707 6.685 -11.630 1.00 43.94 206 SER A O 1
ATOM 1573 N N . ALA A 1 207 ? 11.783 7.157 -13.627 1.00 44.59 207 ALA A N 1
ATOM 1574 C CA . ALA A 1 207 ? 12.813 6.503 -14.451 1.00 44.59 207 ALA A CA 1
ATOM 1575 C C . ALA A 1 207 ? 14.248 6.856 -14.003 1.00 44.59 207 ALA A C 1
ATOM 1577 O O . ALA A 1 207 ? 15.165 6.051 -14.095 1.00 44.59 207 ALA A O 1
ATOM 1578 N N . THR A 1 208 ? 14.416 8.023 -13.387 1.00 47.06 208 THR A N 1
ATOM 1579 C CA . THR A 1 208 ? 15.665 8.561 -12.865 1.00 47.06 208 THR A CA 1
ATOM 1580 C C . THR A 1 208 ? 16.330 7.771 -11.729 1.00 47.06 208 THR A C 1
ATOM 1582 O O . THR A 1 208 ? 17.557 7.776 -11.681 1.00 47.06 208 THR A O 1
ATOM 1585 N N . GLU A 1 209 ? 15.601 7.072 -10.846 1.00 46.38 209 GLU A N 1
ATOM 1586 C CA . GLU A 1 209 ? 16.226 6.270 -9.766 1.00 46.38 209 GLU A CA 1
ATOM 1587 C C . GLU A 1 209 ? 16.754 4.924 -10.299 1.00 46.38 209 GLU A C 1
ATOM 1589 O O . GLU A 1 209 ? 17.888 4.528 -10.024 1.00 46.38 209 GLU A O 1
ATOM 1594 N N . ALA A 1 210 ? 15.953 4.242 -11.124 1.00 49.56 210 ALA A N 1
ATOM 1595 C CA . ALA A 1 210 ? 16.320 2.965 -11.734 1.00 49.56 210 ALA A CA 1
ATOM 1596 C C . ALA A 1 210 ? 17.434 3.129 -12.781 1.00 49.56 210 ALA A C 1
ATOM 1598 O O . ALA A 1 210 ? 18.388 2.352 -12.796 1.00 49.56 210 ALA A O 1
ATOM 1599 N N . GLU A 1 211 ? 17.361 4.169 -13.618 1.00 51.28 211 GLU A N 1
ATOM 1600 C CA . GLU A 1 211 ? 18.422 4.499 -14.571 1.00 51.28 211 GLU A CA 1
ATOM 1601 C C . GLU A 1 211 ? 19.739 4.871 -13.868 1.00 51.28 211 GLU A C 1
ATOM 1603 O O . GLU A 1 211 ? 20.812 4.538 -14.371 1.00 51.28 211 GLU A O 1
ATOM 1608 N N . TRP A 1 212 ? 19.687 5.515 -12.695 1.00 57.25 212 TRP A N 1
ATOM 1609 C CA . TRP A 1 212 ? 20.889 5.828 -11.917 1.00 57.25 212 TRP A CA 1
ATOM 1610 C C . TRP A 1 212 ? 21.524 4.580 -11.287 1.00 57.25 212 TRP A C 1
ATOM 1612 O O . TRP A 1 212 ? 22.744 4.418 -11.368 1.00 57.25 212 TRP A O 1
ATOM 1622 N N . LEU A 1 213 ? 20.725 3.674 -10.711 1.00 57.50 213 LEU A N 1
ATOM 1623 C CA . LEU A 1 213 ? 21.227 2.406 -10.165 1.00 57.50 213 LEU A CA 1
ATOM 1624 C C . LEU A 1 213 ? 21.847 1.533 -11.264 1.00 57.50 213 LEU A C 1
ATOM 1626 O O . LEU A 1 213 ? 22.967 1.054 -11.102 1.00 57.50 213 LEU A O 1
ATOM 1630 N N . MET A 1 214 ? 21.184 1.406 -12.419 1.00 60.72 214 MET A N 1
ATOM 1631 C CA . MET A 1 214 ? 21.729 0.679 -13.573 1.00 60.72 214 MET A CA 1
ATOM 1632 C C . MET A 1 214 ? 23.024 1.307 -14.099 1.00 60.72 214 MET A C 1
ATOM 1634 O O . MET A 1 214 ? 23.979 0.591 -14.402 1.00 60.72 214 MET A O 1
ATOM 1638 N N . TRP A 1 215 ? 23.087 2.639 -14.186 1.00 62.53 215 TRP A N 1
ATOM 1639 C CA . TRP A 1 215 ? 24.300 3.341 -14.601 1.00 62.53 215 TRP A CA 1
ATOM 1640 C C . TRP A 1 215 ? 25.456 3.124 -13.617 1.00 62.53 215 TRP A C 1
ATOM 1642 O O . TRP A 1 215 ? 26.582 2.863 -14.042 1.00 62.53 215 TRP A O 1
ATOM 1652 N N . THR A 1 216 ? 25.182 3.181 -12.312 1.00 62.94 216 THR A N 1
ATOM 1653 C CA . THR A 1 216 ? 26.189 2.984 -11.258 1.00 62.94 216 THR A CA 1
ATOM 1654 C C . THR A 1 216 ? 26.691 1.542 -11.246 1.00 62.94 216 THR A C 1
ATOM 1656 O O . THR A 1 216 ? 27.898 1.318 -11.285 1.00 62.94 216 THR A O 1
ATOM 1659 N N . GLU A 1 217 ? 25.796 0.557 -11.326 1.00 64.81 217 GLU A N 1
ATOM 1660 C CA . GLU A 1 217 ? 26.185 -0.852 -11.432 1.00 64.81 217 GLU A CA 1
ATOM 1661 C C . GLU A 1 217 ? 26.978 -1.155 -12.711 1.00 64.81 217 GLU A C 1
ATOM 1663 O O . GLU A 1 217 ? 27.931 -1.932 -12.667 1.00 64.81 217 GLU A O 1
ATOM 1668 N N . CYS A 1 218 ? 26.622 -0.542 -13.845 1.00 65.75 218 CYS A N 1
ATOM 1669 C CA . CYS A 1 218 ? 27.357 -0.694 -15.103 1.00 65.75 218 CYS A CA 1
ATOM 1670 C C . CYS A 1 218 ? 28.791 -0.146 -15.000 1.00 65.75 218 CYS A C 1
ATOM 1672 O O . CYS A 1 218 ? 29.731 -0.740 -15.532 1.00 65.75 218 CYS A O 1
ATOM 1674 N N . LYS A 1 219 ? 28.981 0.951 -14.254 1.00 63.91 219 LYS A N 1
ATOM 1675 C CA . LYS A 1 219 ? 30.307 1.499 -13.940 1.00 63.91 219 LYS A CA 1
ATOM 1676 C C . LYS A 1 219 ? 31.102 0.621 -12.975 1.00 63.91 219 LYS A C 1
ATOM 1678 O O . LYS A 1 219 ? 32.299 0.433 -13.173 1.00 63.91 219 LYS A O 1
ATOM 1683 N N . GLU A 1 220 ? 30.453 0.104 -11.935 1.00 62.88 220 GLU A N 1
ATOM 1684 C CA . GLU A 1 220 ? 31.103 -0.652 -10.857 1.00 62.88 220 GLU A CA 1
ATOM 1685 C C .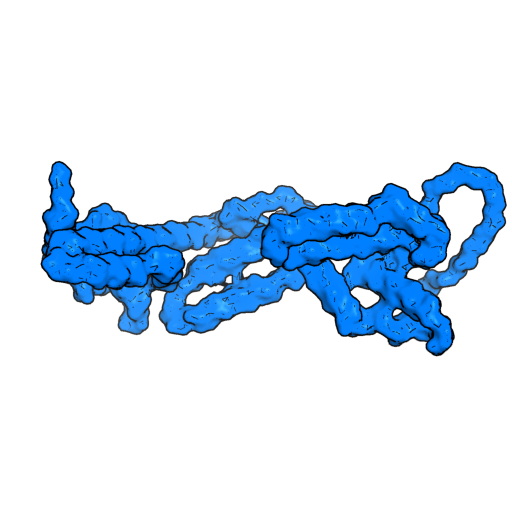 GLU A 1 220 ? 31.444 -2.098 -11.237 1.00 62.88 220 GLU A C 1
ATOM 1687 O O . GLU A 1 220 ? 32.432 -2.641 -10.743 1.00 62.88 220 GLU A O 1
ATOM 1692 N N . LYS A 1 221 ? 30.689 -2.720 -12.154 1.00 60.16 221 LYS A N 1
ATOM 1693 C CA . LYS A 1 221 ? 30.968 -4.077 -12.667 1.00 60.16 221 LYS A CA 1
ATOM 1694 C C . LYS A 1 221 ? 32.169 -4.149 -13.623 1.00 60.16 221 LYS A C 1
ATOM 1696 O O . LYS A 1 221 ? 32.449 -5.218 -14.160 1.00 60.16 221 LYS A O 1
ATOM 1701 N N . ASP A 1 222 ? 32.901 -3.045 -13.801 1.00 57.53 222 ASP A N 1
ATOM 1702 C CA . ASP A 1 222 ? 34.139 -2.953 -14.591 1.00 57.53 222 ASP A CA 1
ATOM 1703 C C . ASP A 1 222 ? 33.948 -3.335 -16.078 1.00 57.53 222 ASP A C 1
ATOM 1705 O O . ASP A 1 222 ? 34.912 -3.631 -16.784 1.00 57.53 222 ASP A O 1
ATOM 1709 N N . GLU A 1 223 ? 32.705 -3.298 -16.588 1.00 58.91 223 GLU A N 1
ATOM 1710 C CA . GLU A 1 223 ? 32.377 -3.620 -17.990 1.00 58.91 223 GLU A CA 1
ATOM 1711 C C . GLU A 1 223 ? 32.978 -2.617 -18.982 1.00 58.91 223 GLU A C 1
ATOM 1713 O O . GLU A 1 223 ? 33.215 -2.961 -20.138 1.00 58.91 223 GLU A O 1
ATOM 1718 N N . CYS A 1 224 ? 33.249 -1.396 -18.514 1.00 62.97 224 CYS A N 1
ATOM 1719 C CA . CYS A 1 224 ? 33.934 -0.335 -19.250 1.00 62.97 224 CYS A CA 1
ATOM 1720 C C . CYS A 1 224 ? 35.333 -0.015 -18.694 1.00 62.97 224 CYS A C 1
ATOM 1722 O O . CYS A 1 224 ? 35.923 1.005 -19.053 1.00 62.97 224 CYS A O 1
ATOM 1724 N N . GLY A 1 225 ? 35.866 -0.867 -17.812 1.00 61.38 225 GLY A N 1
ATOM 1725 C CA . GLY A 1 225 ? 37.187 -0.708 -17.209 1.00 61.38 225 GLY A CA 1
ATOM 1726 C C . GLY A 1 225 ? 38.346 -0.863 -18.197 1.00 61.38 225 GLY A C 1
ATOM 1727 O O . GLY A 1 225 ? 38.170 -1.080 -19.397 1.00 61.38 225 GLY A O 1
ATOM 1728 N N . ARG A 1 226 ? 39.588 -0.825 -17.691 1.00 55.81 226 ARG A N 1
ATOM 1729 C CA . ARG A 1 226 ? 40.818 -0.906 -18.519 1.00 55.81 226 ARG A CA 1
ATOM 1730 C C . ARG A 1 226 ? 40.840 -2.078 -19.513 1.00 55.81 226 ARG A C 1
ATOM 1732 O O . ARG A 1 226 ? 41.474 -1.960 -20.556 1.00 55.81 226 ARG A O 1
ATOM 1739 N N . LYS A 1 227 ? 40.157 -3.192 -19.219 1.00 56.38 227 LYS A N 1
ATOM 1740 C CA . LYS A 1 227 ? 40.120 -4.386 -20.085 1.00 56.38 227 LYS A CA 1
ATOM 1741 C C . LYS A 1 227 ? 39.454 -4.151 -21.443 1.00 56.38 227 LYS A C 1
ATOM 1743 O O . LYS A 1 227 ? 39.871 -4.776 -22.410 1.00 56.38 227 LYS A O 1
ATOM 1748 N N . THR A 1 228 ? 38.455 -3.276 -21.530 1.00 57.53 228 THR A N 1
ATOM 1749 C CA . THR A 1 228 ? 37.756 -2.950 -22.788 1.00 57.53 228 THR A CA 1
ATOM 1750 C C . THR A 1 228 ? 38.475 -1.902 -23.633 1.00 57.53 228 THR A C 1
ATOM 1752 O O . THR A 1 228 ? 38.156 -1.750 -24.806 1.00 57.53 228 THR A O 1
ATOM 1755 N N . CYS A 1 229 ? 39.466 -1.212 -23.064 1.00 66.50 229 CYS A N 1
ATOM 1756 C CA . CYS A 1 229 ? 40.224 -0.139 -23.711 1.00 66.50 229 CYS A CA 1
ATOM 1757 C C . CYS A 1 229 ? 41.658 -0.557 -24.056 1.00 66.50 229 CYS A C 1
ATOM 1759 O O . CYS A 1 229 ? 42.577 0.260 -24.032 1.00 66.50 229 CYS A O 1
ATOM 1761 N N . SER A 1 230 ? 41.852 -1.838 -24.381 1.00 66.12 230 SER A N 1
ATOM 1762 C CA . SER A 1 230 ? 43.156 -2.459 -24.655 1.00 66.12 230 SER A CA 1
ATOM 1763 C C . SER A 1 230 ? 43.903 -1.890 -25.868 1.00 66.12 230 SER A C 1
ATOM 1765 O O . SER A 1 230 ? 45.058 -2.241 -26.085 1.00 66.12 230 SER A O 1
ATOM 1767 N N . GLU A 1 231 ? 43.251 -1.051 -26.674 1.00 69.94 231 GLU A N 1
ATOM 1768 C CA . GLU A 1 231 ? 43.848 -0.370 -27.830 1.00 69.94 231 GLU A CA 1
ATOM 1769 C C . GLU A 1 231 ? 44.643 0.889 -27.438 1.00 69.94 231 GLU A C 1
ATOM 1771 O O . GLU A 1 231 ? 45.424 1.398 -28.242 1.00 69.94 231 GLU A O 1
ATOM 1776 N N . CYS A 1 232 ? 44.482 1.380 -26.205 1.00 75.06 232 CYS A N 1
ATOM 1777 C CA . CYS A 1 232 ? 45.261 2.495 -25.673 1.00 75.06 232 CYS A CA 1
ATOM 1778 C C . CYS A 1 232 ? 46.609 2.005 -25.126 1.00 75.06 232 CYS A C 1
ATOM 1780 O O . CYS A 1 232 ? 46.677 0.995 -24.424 1.00 75.06 232 CYS A O 1
ATOM 1782 N N . GLY A 1 233 ? 47.689 2.736 -25.417 1.00 73.94 233 GLY A N 1
ATOM 1783 C CA . GLY A 1 233 ? 48.997 2.466 -24.815 1.00 73.94 233 GLY A CA 1
ATOM 1784 C C . GLY A 1 233 ? 48.962 2.633 -23.292 1.00 73.94 233 GLY A C 1
ATOM 1785 O O . GLY A 1 233 ? 48.193 3.442 -22.778 1.00 73.94 233 GLY A O 1
ATOM 1786 N N . GLU A 1 234 ? 49.809 1.897 -22.564 1.00 69.25 234 GLU A N 1
ATOM 1787 C CA . GLU A 1 234 ? 49.816 1.888 -21.087 1.00 69.25 234 GLU A CA 1
ATOM 1788 C C . GLU A 1 234 ? 50.043 3.280 -20.459 1.00 69.25 234 GLU A C 1
ATOM 1790 O O . GLU A 1 234 ? 49.558 3.536 -19.356 1.00 69.25 234 GLU A O 1
ATOM 1795 N N . ASP A 1 235 ? 50.702 4.187 -21.188 1.00 74.62 235 ASP A N 1
ATOM 1796 C CA . ASP A 1 235 ? 50.991 5.566 -20.771 1.00 74.62 235 ASP A CA 1
ATOM 1797 C C . ASP A 1 235 ? 49.998 6.611 -21.327 1.00 74.62 235 ASP A C 1
ATOM 1799 O O . ASP A 1 235 ? 50.056 7.784 -20.954 1.00 74.62 235 ASP A O 1
ATOM 1803 N N . ASP A 1 236 ? 49.071 6.217 -22.208 1.00 76.81 236 ASP A N 1
ATOM 1804 C CA . ASP A 1 236 ? 48.095 7.122 -22.828 1.00 76.81 236 ASP A CA 1
ATOM 1805 C C . ASP A 1 236 ? 46.807 7.185 -21.992 1.00 76.81 236 ASP A C 1
ATOM 1807 O O . ASP A 1 236 ? 45.767 6.593 -22.308 1.00 76.81 236 ASP A O 1
ATOM 1811 N N . MET A 1 237 ? 46.905 7.898 -20.867 1.00 74.12 237 MET A N 1
ATOM 1812 C CA . MET A 1 237 ? 45.787 8.089 -19.940 1.00 74.12 237 MET A CA 1
ATOM 1813 C C . MET A 1 237 ? 44.605 8.816 -20.590 1.00 74.12 237 MET A C 1
ATOM 1815 O O . MET A 1 237 ? 43.460 8.522 -20.251 1.00 74.12 237 MET A O 1
ATOM 1819 N N . ASP A 1 238 ? 44.864 9.719 -21.535 1.00 74.50 238 ASP A N 1
ATOM 1820 C CA . ASP A 1 238 ? 43.821 10.477 -22.227 1.00 74.50 238 ASP A CA 1
ATOM 1821 C C . ASP A 1 238 ? 43.011 9.561 -23.155 1.00 74.50 238 ASP A C 1
ATOM 1823 O O . ASP A 1 238 ? 41.779 9.605 -23.161 1.00 74.50 238 ASP A O 1
ATOM 1827 N N . CYS A 1 239 ? 43.680 8.657 -23.880 1.00 75.25 239 CYS A N 1
ATOM 1828 C CA . CYS A 1 239 ? 43.018 7.601 -24.643 1.00 75.25 239 CYS A CA 1
ATOM 1829 C C . CYS A 1 239 ? 42.183 6.689 -23.743 1.00 75.25 239 CYS A C 1
ATOM 1831 O O . CYS A 1 239 ? 41.016 6.431 -24.048 1.00 75.25 239 CYS A O 1
ATOM 1833 N N . ALA A 1 240 ? 42.751 6.233 -22.623 1.00 73.12 240 ALA A N 1
ATOM 1834 C CA . ALA A 1 240 ? 42.055 5.343 -21.700 1.00 73.12 240 ALA A CA 1
ATOM 1835 C C . ALA A 1 240 ? 40.794 6.006 -21.118 1.00 73.12 240 ALA A C 1
ATOM 1837 O O . ALA A 1 240 ? 39.727 5.390 -21.099 1.00 73.12 240 ALA A O 1
ATOM 1838 N N . HIS A 1 241 ? 40.886 7.279 -20.719 1.00 74.25 241 HIS A N 1
ATOM 1839 C CA . HIS A 1 241 ? 39.747 8.050 -20.226 1.00 74.25 241 HIS A CA 1
ATOM 1840 C C . HIS A 1 241 ? 38.673 8.258 -21.296 1.00 74.25 241 HIS A C 1
ATOM 1842 O O . HIS A 1 241 ? 37.489 8.063 -21.013 1.00 74.25 241 HIS A O 1
ATOM 1848 N N . ARG A 1 242 ? 39.057 8.612 -22.528 1.00 73.38 242 ARG A N 1
ATOM 1849 C CA . ARG A 1 242 ? 38.110 8.774 -23.640 1.00 73.38 242 ARG A CA 1
ATOM 1850 C C . ARG A 1 242 ? 37.395 7.465 -23.964 1.00 73.38 242 ARG A C 1
ATOM 1852 O O . ARG A 1 242 ? 36.172 7.451 -24.076 1.00 73.38 242 ARG A O 1
ATOM 1859 N N . CYS A 1 243 ? 38.137 6.367 -24.070 1.00 74.56 243 CYS A N 1
ATOM 1860 C CA . CYS A 1 243 ? 37.572 5.052 -24.353 1.00 74.56 243 CYS A CA 1
ATOM 1861 C C . CYS A 1 243 ? 36.597 4.601 -23.255 1.00 74.56 243 CYS A C 1
ATOM 1863 O O . CYS A 1 243 ? 35.479 4.183 -23.560 1.00 74.56 243 CYS A O 1
ATOM 1865 N N . GLN A 1 244 ? 36.971 4.771 -21.984 1.00 76.44 244 GLN A N 1
ATOM 1866 C CA . GLN A 1 244 ? 36.090 4.467 -20.861 1.00 76.44 244 GLN A CA 1
ATOM 1867 C C . GLN A 1 244 ? 34.800 5.293 -20.932 1.00 76.44 244 GLN A C 1
ATOM 1869 O O . GLN A 1 244 ? 33.710 4.748 -20.795 1.00 76.44 244 GLN A O 1
ATOM 1874 N N . ARG A 1 245 ? 34.896 6.599 -21.201 1.00 74.56 245 ARG A N 1
ATOM 1875 C CA . ARG A 1 245 ? 33.727 7.486 -21.289 1.00 74.56 245 ARG A CA 1
ATOM 1876 C C . ARG A 1 245 ? 32.822 7.167 -22.482 1.00 74.56 245 ARG A C 1
ATOM 1878 O O . ARG A 1 245 ? 31.604 7.205 -22.332 1.00 74.56 245 ARG A O 1
ATOM 1885 N N . ASN A 1 246 ? 33.390 6.811 -23.632 1.00 72.81 246 ASN A N 1
ATOM 1886 C CA . ASN A 1 246 ? 32.622 6.360 -24.795 1.00 72.81 246 ASN A CA 1
ATOM 1887 C C . ASN A 1 246 ? 31.904 5.036 -24.496 1.00 72.81 246 ASN A C 1
ATOM 1889 O O . ASN A 1 246 ? 30.726 4.885 -24.820 1.00 72.81 246 ASN A O 1
ATOM 1893 N N . CYS A 1 247 ? 32.579 4.107 -23.811 1.00 73.06 247 CYS A N 1
ATOM 1894 C CA . CYS A 1 247 ? 31.968 2.870 -23.341 1.00 73.06 247 CYS A CA 1
ATOM 1895 C C . CYS A 1 247 ? 30.826 3.152 -22.356 1.00 73.06 247 CYS A C 1
ATOM 1897 O O . CYS A 1 247 ? 29.730 2.646 -22.561 1.00 73.06 247 CYS A O 1
ATOM 1899 N N . GLU A 1 248 ? 31.025 4.010 -21.351 1.00 74.88 248 GLU A N 1
ATOM 1900 C CA . GLU A 1 248 ? 29.977 4.399 -20.396 1.00 74.88 248 GLU A CA 1
ATOM 1901 C C . GLU A 1 248 ? 28.751 4.992 -21.111 1.00 74.88 248 GLU A C 1
ATOM 1903 O O . GLU A 1 248 ? 27.616 4.612 -20.826 1.00 74.88 248 GLU A O 1
ATOM 1908 N N . CYS A 1 249 ? 28.956 5.884 -22.083 1.00 70.69 249 CYS A N 1
ATOM 1909 C CA . CYS A 1 249 ? 27.861 6.452 -22.864 1.00 70.69 249 CYS A CA 1
ATOM 1910 C C . CYS A 1 249 ? 27.136 5.386 -23.698 1.00 70.69 249 CYS A C 1
ATOM 1912 O O . CYS A 1 249 ? 25.908 5.323 -23.669 1.00 70.69 249 CYS A O 1
ATOM 1914 N N . HIS A 1 250 ? 27.870 4.526 -24.406 1.00 66.56 250 HIS A N 1
ATOM 1915 C CA . HIS A 1 250 ? 27.285 3.562 -25.336 1.00 66.56 250 HIS A CA 1
ATOM 1916 C C . HIS A 1 250 ? 26.668 2.348 -24.627 1.00 66.56 250 HIS A C 1
ATOM 1918 O O . HIS A 1 250 ? 25.536 1.970 -24.917 1.00 66.56 250 HIS A O 1
ATOM 1924 N N . ARG A 1 251 ? 27.401 1.723 -23.700 1.00 65.31 251 ARG A N 1
ATOM 1925 C CA . ARG A 1 251 ? 26.986 0.513 -22.969 1.00 65.31 251 ARG A CA 1
ATOM 1926 C C . ARG A 1 251 ? 26.040 0.820 -21.817 1.00 65.31 251 ARG A C 1
ATOM 1928 O O . ARG A 1 251 ? 25.048 0.117 -21.681 1.00 65.31 251 ARG A O 1
ATOM 1935 N N . CYS A 1 252 ? 26.335 1.841 -21.010 1.00 66.25 252 CYS A N 1
ATOM 1936 C CA . CYS A 1 252 ? 25.561 2.106 -19.795 1.00 66.25 252 CYS A CA 1
ATOM 1937 C C . CYS A 1 252 ? 24.389 3.068 -20.023 1.00 66.25 252 CYS A C 1
ATOM 1939 O O . CYS A 1 252 ? 23.403 2.995 -19.300 1.00 66.25 252 CYS A O 1
ATOM 1941 N N . LEU A 1 253 ? 24.484 3.978 -21.000 1.00 64.50 253 LEU A N 1
ATOM 1942 C CA . LEU A 1 253 ? 23.444 4.983 -21.277 1.00 64.50 253 LEU A CA 1
ATOM 1943 C C . LEU A 1 253 ? 22.784 4.837 -22.657 1.00 64.50 253 LEU A C 1
ATOM 1945 O O . LEU A 1 253 ? 21.870 5.601 -22.964 1.00 64.50 253 LEU A O 1
ATOM 1949 N N . GLY A 1 254 ? 23.233 3.896 -23.497 1.00 64.62 254 GLY A N 1
ATOM 1950 C CA . GLY A 1 254 ? 22.676 3.670 -24.837 1.00 64.62 254 GLY A CA 1
ATOM 1951 C C . GLY A 1 254 ? 22.912 4.813 -25.835 1.00 64.62 254 GLY A C 1
ATOM 1952 O O . GLY A 1 254 ? 22.212 4.908 -26.842 1.00 64.62 254 GLY A O 1
ATOM 1953 N N . ILE A 1 255 ? 23.868 5.707 -25.568 1.00 68.12 255 ILE A N 1
ATOM 1954 C CA . ILE A 1 255 ? 24.188 6.876 -26.395 1.00 68.12 255 ILE A CA 1
ATOM 1955 C C . ILE A 1 255 ? 25.535 6.647 -27.084 1.00 68.12 255 ILE A C 1
ATOM 1957 O O . ILE A 1 255 ? 26.573 6.588 -26.429 1.00 68.12 255 ILE A O 1
ATOM 1961 N N . ALA A 1 256 ? 25.532 6.562 -28.415 1.00 69.62 256 ALA A N 1
ATOM 1962 C CA . ALA A 1 256 ? 26.752 6.456 -29.214 1.00 69.62 256 ALA A CA 1
ATOM 1963 C C . ALA A 1 256 ? 27.533 7.782 -29.193 1.00 69.62 256 ALA A C 1
ATOM 1965 O O . ALA A 1 256 ? 27.240 8.697 -29.962 1.00 69.62 256 ALA A O 1
ATOM 1966 N N . ALA A 1 257 ? 28.473 7.897 -28.256 1.00 67.00 257 ALA A N 1
ATOM 1967 C CA . ALA A 1 257 ? 29.359 9.038 -28.098 1.00 67.00 257 ALA A CA 1
ATOM 1968 C C . ALA A 1 257 ? 30.750 8.674 -28.625 1.00 67.00 257 ALA A C 1
ATOM 1970 O O . ALA A 1 257 ? 31.433 7.851 -28.021 1.00 67.00 257 ALA A O 1
ATOM 1971 N N . ASP A 1 258 ? 31.169 9.314 -29.716 1.00 67.50 258 ASP A N 1
ATOM 1972 C CA . ASP A 1 258 ? 32.420 8.963 -30.403 1.00 67.50 258 ASP A CA 1
ATOM 1973 C C . ASP A 1 258 ? 33.476 10.081 -30.299 1.00 67.50 258 ASP A C 1
ATOM 1975 O O . ASP A 1 258 ? 34.669 9.825 -30.451 1.00 67.50 258 ASP A O 1
ATOM 1979 N N . ASN A 1 259 ? 33.064 11.314 -29.965 1.00 67.25 259 ASN A N 1
ATOM 1980 C CA . ASN A 1 259 ? 33.895 12.523 -30.095 1.00 67.25 259 ASN A CA 1
ATOM 1981 C C . ASN A 1 259 ? 34.122 13.281 -28.776 1.00 67.25 259 ASN A C 1
ATOM 1983 O O . ASN A 1 259 ? 34.231 14.503 -28.783 1.00 67.25 259 ASN A O 1
ATOM 1987 N N . MET A 1 260 ? 34.174 12.590 -27.631 1.00 63.47 260 MET A N 1
ATOM 1988 C CA . MET A 1 260 ? 34.156 13.192 -26.280 1.00 63.47 260 MET A CA 1
ATOM 1989 C C . MET A 1 260 ? 35.161 14.339 -26.016 1.00 63.47 260 MET A C 1
ATOM 1991 O O . MET A 1 260 ? 34.888 15.169 -25.138 1.00 63.47 260 MET A O 1
ATOM 1995 N N . ASP A 1 261 ? 36.243 14.420 -26.800 1.00 63.78 261 ASP A N 1
ATOM 1996 C CA . ASP A 1 261 ? 37.332 15.402 -26.679 1.00 63.78 261 ASP A CA 1
ATOM 1997 C C . ASP A 1 261 ? 37.379 16.456 -27.803 1.00 63.78 261 ASP A C 1
ATOM 1999 O O . ASP A 1 261 ? 38.285 17.288 -27.831 1.00 63.78 261 ASP A O 1
ATOM 2003 N N . ASP A 1 262 ? 36.420 16.461 -28.731 1.00 68.75 262 ASP A N 1
ATOM 2004 C CA . ASP A 1 262 ? 36.367 17.479 -29.781 1.00 68.75 262 ASP A CA 1
ATOM 2005 C C . ASP A 1 262 ? 35.977 18.851 -29.187 1.00 68.75 262 ASP A C 1
ATOM 2007 O O . ASP A 1 262 ? 35.133 18.974 -28.290 1.00 68.75 262 ASP A O 1
ATOM 2011 N N . LEU A 1 263 ? 36.592 19.918 -29.699 1.00 70.00 263 LEU A N 1
ATOM 2012 C CA . LEU A 1 263 ? 36.260 21.302 -29.352 1.00 70.00 263 LEU A CA 1
ATOM 2013 C C . LEU A 1 263 ? 34.771 21.587 -29.594 1.00 70.00 263 LEU A C 1
ATOM 2015 O O . LEU A 1 263 ? 34.142 22.295 -28.804 1.00 70.00 263 LEU A O 1
ATOM 2019 N N . SER A 1 264 ? 34.190 20.966 -30.625 1.00 66.81 264 SER A N 1
ATOM 2020 C CA . SER A 1 264 ? 32.756 21.036 -30.930 1.00 66.81 264 SER A CA 1
ATOM 2021 C C . SER A 1 264 ? 31.876 20.505 -29.783 1.00 66.81 264 SER A C 1
ATOM 2023 O O . SER A 1 264 ? 30.826 21.075 -29.470 1.00 66.81 264 SER A O 1
ATOM 2025 N N . VAL A 1 265 ? 32.340 19.473 -29.073 1.00 66.38 265 VAL A N 1
ATOM 2026 C CA . VAL A 1 265 ? 31.658 18.869 -27.922 1.00 66.38 265 VAL A CA 1
ATOM 2027 C C . VAL A 1 265 ? 31.763 19.763 -26.689 1.00 66.38 265 VAL A C 1
ATOM 2029 O O . VAL A 1 265 ? 30.795 19.894 -25.936 1.00 66.38 265 VAL A O 1
ATOM 2032 N N . GLN A 1 266 ? 32.901 20.431 -26.486 1.00 69.31 266 GLN A N 1
ATOM 2033 C CA . GLN A 1 266 ? 33.055 21.423 -25.414 1.00 69.31 266 GLN A CA 1
ATOM 2034 C C . GLN A 1 266 ? 32.136 22.630 -25.629 1.00 69.31 266 GLN A C 1
ATOM 2036 O O . GLN A 1 266 ? 31.450 23.067 -24.701 1.00 69.31 266 GLN A O 1
ATOM 2041 N N . GLU A 1 267 ? 32.037 23.121 -26.865 1.00 70.19 267 GLU A N 1
ATOM 2042 C CA . GLU A 1 267 ? 31.077 24.167 -27.215 1.00 70.19 267 GLU A CA 1
ATOM 2043 C C . GLU A 1 267 ? 29.626 23.717 -27.025 1.00 70.19 267 GLU A C 1
ATOM 2045 O O . GLU A 1 267 ? 28.816 24.486 -26.500 1.00 70.19 267 GLU A O 1
ATOM 2050 N N . CYS A 1 268 ? 29.287 22.475 -27.388 1.00 72.75 268 CYS A N 1
ATOM 2051 C CA . CYS A 1 268 ? 27.959 21.914 -27.146 1.00 72.75 268 CYS A CA 1
ATOM 2052 C C . CYS A 1 268 ? 27.619 21.875 -25.652 1.00 72.75 268 CYS A C 1
ATOM 2054 O O . CYS A 1 268 ? 26.523 22.286 -25.269 1.00 72.75 268 CYS A O 1
ATOM 2056 N N . LYS A 1 269 ? 28.551 21.439 -24.792 1.00 70.56 269 LYS A N 1
ATOM 2057 C CA . LYS A 1 269 ? 28.349 21.374 -23.332 1.00 70.56 269 LYS A CA 1
ATOM 2058 C C . LYS A 1 269 ? 28.065 22.758 -22.738 1.00 70.56 269 LYS A C 1
ATOM 2060 O O . LYS A 1 269 ? 27.210 22.887 -21.857 1.00 70.56 269 LYS A O 1
ATOM 2065 N N . ILE A 1 270 ? 28.743 23.792 -23.244 1.00 71.50 270 ILE A N 1
ATOM 2066 C CA . ILE A 1 270 ? 28.539 25.191 -22.842 1.00 71.50 270 ILE A CA 1
ATOM 2067 C C . ILE A 1 270 ? 27.195 25.718 -23.361 1.00 71.50 270 ILE A C 1
ATOM 2069 O O . ILE A 1 270 ? 26.411 26.243 -22.571 1.00 71.50 270 ILE A O 1
ATOM 2073 N N . LYS A 1 271 ? 26.899 25.550 -24.659 1.00 68.38 271 LYS A N 1
ATOM 2074 C CA . LYS A 1 271 ? 25.654 26.024 -25.298 1.00 68.38 271 LYS A CA 1
ATOM 2075 C C . LYS A 1 271 ? 24.409 25.349 -24.721 1.00 68.38 271 LYS A C 1
ATOM 2077 O O . LYS A 1 271 ? 23.422 26.022 -24.443 1.00 68.38 271 LYS A O 1
ATOM 2082 N N . SER A 1 272 ? 24.479 24.041 -24.489 1.00 64.25 272 SER A N 1
ATOM 2083 C CA . SER A 1 272 ? 23.406 23.241 -23.882 1.00 64.25 272 SER A CA 1
ATOM 2084 C C . SER A 1 272 ? 23.315 23.438 -22.367 1.00 64.25 272 SER A C 1
ATOM 2086 O O . SER A 1 272 ? 22.358 22.999 -21.736 1.00 64.25 272 SER A O 1
ATOM 2088 N N . GLY A 1 273 ? 24.309 24.101 -21.766 1.00 70.00 273 GLY A N 1
ATOM 2089 C CA . GLY A 1 273 ? 24.314 24.449 -20.354 1.00 70.00 273 GLY A CA 1
ATOM 2090 C C . GLY A 1 273 ? 24.327 23.244 -19.415 1.00 70.00 273 GLY A C 1
ATOM 2091 O O . GLY A 1 273 ? 23.821 23.384 -18.303 1.00 70.00 273 GLY A O 1
ATOM 2092 N N . CYS A 1 274 ? 24.900 22.097 -19.810 1.00 70.75 274 CYS A N 1
ATOM 2093 C CA . CYS A 1 274 ? 24.839 20.845 -19.036 1.00 70.75 274 CYS A CA 1
ATOM 2094 C C . CYS A 1 274 ? 25.264 21.052 -17.565 1.00 70.75 274 CYS A C 1
ATOM 2096 O O . CYS A 1 274 ? 24.540 20.693 -16.638 1.00 70.75 274 CYS A O 1
ATOM 2098 N N . HIS A 1 275 ? 26.389 21.746 -17.338 1.00 71.12 275 HIS A N 1
ATOM 2099 C CA . HIS A 1 275 ? 26.911 22.035 -15.992 1.00 71.12 275 HIS A CA 1
ATOM 2100 C C . HIS A 1 275 ? 26.084 23.069 -15.214 1.00 71.12 275 HIS A C 1
ATOM 2102 O O . HIS A 1 275 ? 25.957 23.002 -13.992 1.00 71.12 275 HIS A O 1
ATOM 2108 N N . ILE A 1 276 ? 25.507 24.048 -15.915 1.00 72.06 276 ILE A N 1
ATOM 2109 C CA . ILE A 1 276 ? 24.690 25.107 -15.302 1.00 72.06 276 ILE A CA 1
ATOM 2110 C C . ILE A 1 276 ? 23.328 24.540 -14.884 1.00 72.06 276 ILE A C 1
ATOM 2112 O O . ILE A 1 276 ? 22.834 24.864 -13.804 1.00 72.06 276 ILE A O 1
ATOM 2116 N N . ALA A 1 277 ? 22.732 23.688 -15.720 1.00 68.62 277 ALA A N 1
ATOM 2117 C CA . ALA A 1 277 ? 21.490 22.983 -15.433 1.00 68.62 277 ALA A CA 1
ATOM 2118 C C . ALA A 1 277 ? 21.658 22.034 -14.240 1.00 68.62 277 ALA A C 1
ATOM 2120 O O . ALA A 1 277 ? 20.843 22.076 -13.321 1.00 68.62 277 ALA A O 1
ATOM 2121 N N . TYR A 1 278 ? 22.759 21.277 -14.199 1.00 74.38 278 TYR A N 1
ATOM 2122 C CA . TYR A 1 278 ? 23.115 20.419 -13.070 1.00 74.38 278 TYR A CA 1
ATOM 2123 C C . TYR A 1 278 ? 23.236 21.196 -11.751 1.00 74.38 278 TYR A C 1
ATOM 2125 O O . TYR A 1 278 ? 22.565 20.861 -10.779 1.00 74.38 278 TYR A O 1
ATOM 2133 N N . LYS A 1 279 ? 24.013 22.288 -11.717 1.00 75.88 279 LYS A N 1
ATOM 2134 C CA . LYS A 1 279 ? 24.170 23.103 -10.496 1.00 75.88 279 LYS A CA 1
ATOM 2135 C C . LYS A 1 279 ? 22.846 23.671 -9.991 1.00 75.88 279 LYS A C 1
ATOM 2137 O O . LYS A 1 279 ? 22.561 23.587 -8.802 1.00 75.88 279 LYS A O 1
ATOM 2142 N N . LYS A 1 280 ? 22.014 24.197 -10.894 1.00 75.75 280 LYS A N 1
ATOM 2143 C CA . LYS A 1 280 ? 20.676 24.703 -10.545 1.00 75.75 280 LYS A CA 1
ATOM 2144 C C . LYS A 1 280 ? 19.750 23.597 -10.040 1.00 75.75 280 LYS A C 1
ATOM 2146 O O . LYS A 1 280 ? 18.900 23.860 -9.197 1.00 75.75 280 LYS A O 1
ATOM 2151 N N . CYS A 1 281 ? 19.885 22.388 -10.579 1.00 73.56 281 CYS A N 1
ATOM 2152 C CA . CYS A 1 281 ? 19.149 21.210 -10.138 1.00 73.56 281 CYS A CA 1
ATOM 2153 C C . CYS A 1 281 ? 19.562 20.831 -8.705 1.00 73.56 281 CYS A C 1
ATOM 2155 O O . CYS A 1 281 ? 18.712 20.798 -7.821 1.00 73.56 281 CYS A O 1
ATOM 2157 N N . GLN A 1 282 ? 20.865 20.727 -8.426 1.00 76.75 282 GLN A N 1
ATOM 2158 C CA . GLN A 1 282 ? 21.373 20.433 -7.080 1.00 76.75 282 GLN A CA 1
ATOM 2159 C C . GLN A 1 282 ? 21.023 21.499 -6.038 1.00 76.75 282 GLN A C 1
ATOM 2161 O O . GLN A 1 282 ? 20.731 21.177 -4.891 1.00 76.75 282 GLN A O 1
ATOM 2166 N N . GLU A 1 283 ? 21.052 22.783 -6.401 1.00 77.00 283 GLU A N 1
ATOM 2167 C CA . GLU A 1 283 ? 20.642 23.861 -5.491 1.00 77.00 283 GLU A CA 1
ATOM 2168 C C . GLU A 1 283 ? 19.166 23.737 -5.091 1.00 77.00 283 GLU A C 1
ATOM 2170 O O . GLU A 1 283 ? 18.815 24.010 -3.943 1.00 77.00 283 GLU A O 1
ATOM 2175 N N . LYS A 1 284 ? 18.310 23.267 -6.009 1.00 75.56 284 LYS A N 1
ATOM 2176 C CA . LYS A 1 284 ? 16.906 22.962 -5.712 1.00 75.56 284 LYS A CA 1
ATOM 2177 C C . LYS A 1 284 ? 16.759 21.720 -4.834 1.00 75.56 284 LYS A C 1
ATOM 2179 O O . LYS A 1 284 ? 15.974 21.771 -3.895 1.00 75.56 284 LYS A O 1
ATOM 2184 N N . CYS A 1 285 ? 17.529 20.660 -5.085 1.00 72.56 285 CYS A N 1
ATOM 2185 C CA . CYS A 1 285 ? 17.500 19.441 -4.267 1.00 72.56 285 CYS A CA 1
ATOM 2186 C C . CYS A 1 285 ? 17.988 19.695 -2.830 1.00 72.56 285 CYS A C 1
ATOM 2188 O O . CYS A 1 285 ? 17.371 19.251 -1.866 1.00 72.56 285 CYS A O 1
ATOM 2190 N N . LYS A 1 286 ? 19.030 20.518 -2.654 1.00 72.38 286 LYS A N 1
ATOM 2191 C CA . LYS A 1 286 ? 19.544 20.912 -1.328 1.00 72.38 286 LYS A CA 1
ATOM 2192 C C . LYS A 1 286 ? 18.564 21.761 -0.522 1.00 72.38 286 LYS A C 1
ATOM 2194 O O . LYS A 1 286 ? 18.571 21.693 0.704 1.00 72.38 286 LYS A O 1
ATOM 2199 N N . ALA A 1 287 ? 17.728 22.555 -1.190 1.00 66.06 287 ALA A N 1
ATOM 2200 C CA . ALA A 1 287 ? 16.675 23.326 -0.534 1.00 66.06 287 ALA A CA 1
ATOM 2201 C C . ALA A 1 287 ? 15.505 22.449 -0.039 1.00 66.06 287 ALA A C 1
ATOM 2203 O O . ALA A 1 287 ? 14.702 22.925 0.759 1.00 66.06 287 ALA A O 1
ATOM 2204 N N . ALA A 1 288 ? 15.423 21.192 -0.490 1.00 57.69 288 ALA A N 1
ATOM 2205 C CA . ALA A 1 288 ? 14.361 20.236 -0.178 1.00 57.69 288 ALA A CA 1
ATOM 2206 C C . ALA A 1 288 ? 14.741 19.196 0.904 1.00 57.69 288 ALA A C 1
ATOM 2208 O O . ALA A 1 288 ? 14.113 18.150 0.973 1.00 57.69 288 ALA A O 1
ATOM 2209 N N . GLU A 1 289 ? 15.736 19.482 1.757 1.00 51.50 289 GLU A N 1
ATOM 2210 C CA . GLU A 1 289 ? 16.206 18.593 2.846 1.00 51.50 289 GLU A CA 1
ATOM 2211 C C . GLU A 1 289 ? 16.778 17.232 2.392 1.00 51.50 289 GLU A C 1
ATOM 2213 O O . GLU A 1 289 ? 16.460 16.194 2.960 1.00 51.50 289 GLU A O 1
ATOM 2218 N N . GLY A 1 290 ? 17.706 17.233 1.428 1.00 52.41 290 GLY A N 1
ATOM 2219 C CA . GLY A 1 290 ? 18.563 16.061 1.181 1.00 52.41 290 GLY A CA 1
ATOM 2220 C C . GLY A 1 290 ? 17.840 14.873 0.547 1.00 52.41 290 GLY A C 1
ATOM 2221 O O . GLY A 1 290 ? 18.060 13.732 0.942 1.00 52.41 290 GLY A O 1
ATOM 2222 N N . ASP A 1 291 ? 16.984 15.151 -0.432 1.00 62.16 291 ASP A N 1
ATOM 2223 C CA . ASP A 1 291 ? 16.364 14.134 -1.274 1.00 62.16 291 ASP A CA 1
ATOM 2224 C C . ASP A 1 291 ? 17.422 13.482 -2.191 1.00 62.16 291 ASP A C 1
ATOM 2226 O O . ASP A 1 291 ? 17.816 14.050 -3.216 1.00 62.16 291 ASP A O 1
ATOM 2230 N N . GLU A 1 292 ? 17.911 12.303 -1.792 1.00 61.38 292 GLU A N 1
ATOM 2231 C CA . GLU A 1 292 ? 18.883 11.502 -2.552 1.00 61.38 292 GLU A CA 1
ATOM 2232 C C . GLU A 1 292 ? 18.369 11.170 -3.967 1.00 61.38 292 GLU A C 1
ATOM 2234 O O . GLU A 1 292 ? 19.152 11.156 -4.918 1.00 61.38 292 GLU A O 1
ATOM 2239 N N . GLU A 1 293 ? 17.053 10.998 -4.149 1.00 60.25 293 GLU A N 1
ATOM 2240 C CA . GLU A 1 293 ? 16.435 10.737 -5.459 1.00 60.25 293 GLU A CA 1
ATOM 2241 C C . GLU A 1 293 ? 16.581 11.953 -6.390 1.00 60.25 293 GLU A C 1
ATOM 2243 O O . GLU A 1 293 ? 16.908 11.823 -7.576 1.00 60.25 293 GLU A O 1
ATOM 2248 N N . CYS A 1 294 ? 16.416 13.158 -5.839 1.00 65.06 294 CYS A N 1
ATOM 2249 C CA . CYS A 1 294 ? 16.597 14.413 -6.564 1.00 65.06 294 CYS A CA 1
ATOM 2250 C C . CYS A 1 294 ? 18.056 14.597 -7.016 1.00 65.06 294 CYS A C 1
ATOM 2252 O O . CYS A 1 294 ? 18.310 14.936 -8.177 1.00 65.06 294 CYS A O 1
ATOM 2254 N N . ASP A 1 295 ? 19.026 14.314 -6.142 1.00 68.38 295 ASP A N 1
ATOM 2255 C CA . ASP A 1 295 ? 20.449 14.429 -6.477 1.00 68.38 295 ASP A CA 1
ATOM 2256 C C . ASP A 1 295 ? 20.879 13.408 -7.551 1.00 68.38 295 ASP A C 1
ATOM 2258 O O . ASP A 1 295 ? 21.603 13.771 -8.490 1.00 68.38 295 ASP A O 1
ATOM 2262 N N . HIS A 1 296 ? 20.382 12.166 -7.486 1.00 70.00 296 HIS A N 1
ATOM 2263 C CA . HIS A 1 296 ? 20.614 11.138 -8.510 1.00 70.00 296 HIS A CA 1
ATOM 2264 C C . HIS A 1 296 ? 20.050 11.542 -9.877 1.00 70.00 296 HIS A C 1
ATOM 2266 O O . HIS A 1 296 ? 20.737 11.430 -10.899 1.00 70.00 296 HIS A O 1
ATOM 2272 N N . SER A 1 297 ? 18.840 12.102 -9.894 1.00 65.69 297 SER A N 1
ATOM 2273 C CA . SER A 1 297 ? 18.196 12.617 -11.105 1.00 65.69 297 SER A CA 1
ATOM 2274 C C . SER A 1 297 ? 19.007 13.741 -11.763 1.00 65.69 297 SER A C 1
ATOM 2276 O O . SER A 1 297 ? 19.249 13.725 -12.976 1.00 65.69 297 SER A O 1
ATOM 2278 N N . CYS A 1 298 ? 19.518 14.687 -10.966 1.00 71.62 298 CYS A N 1
ATOM 2279 C CA . CYS A 1 298 ? 20.366 15.769 -11.468 1.00 71.62 298 CYS A CA 1
ATOM 2280 C C . CYS A 1 298 ? 21.671 15.247 -12.089 1.00 71.62 298 CYS A C 1
ATOM 2282 O O . CYS A 1 298 ? 22.085 15.722 -13.153 1.00 71.62 298 CYS A O 1
ATOM 2284 N N . LEU A 1 299 ? 22.324 14.283 -11.432 1.00 74.12 299 LEU A N 1
ATOM 2285 C CA . LEU A 1 299 ? 23.565 13.668 -11.906 1.00 74.12 299 LEU A CA 1
ATOM 2286 C C . LEU A 1 299 ? 23.358 12.929 -13.229 1.00 74.12 299 LEU A C 1
ATOM 2288 O O . LEU A 1 299 ? 24.079 13.176 -14.197 1.00 74.12 299 LEU A O 1
ATOM 2292 N N . LEU A 1 300 ? 22.337 12.079 -13.305 1.00 69.94 300 LEU A N 1
ATOM 2293 C CA . LEU A 1 300 ? 22.050 11.299 -14.503 1.00 69.94 300 LEU A CA 1
ATOM 2294 C C . LEU A 1 300 ? 21.694 12.190 -15.704 1.00 69.94 300 LEU A C 1
ATOM 2296 O O . LEU A 1 300 ? 22.179 11.968 -16.817 1.00 69.94 300 LEU A O 1
ATOM 2300 N N . ALA A 1 301 ? 20.897 13.241 -15.486 1.00 69.19 301 ALA A N 1
ATOM 2301 C CA . ALA A 1 301 ? 20.564 14.215 -16.524 1.00 69.19 301 ALA A CA 1
ATOM 2302 C C . ALA A 1 301 ? 21.814 14.932 -17.063 1.00 69.19 301 ALA A C 1
ATOM 2304 O O . ALA A 1 301 ? 21.934 15.168 -18.270 1.00 69.19 301 ALA A O 1
ATOM 2305 N N . SER A 1 302 ? 22.764 15.239 -16.177 1.00 76.69 302 SER A N 1
ATOM 2306 C CA . SER A 1 302 ? 24.061 15.804 -16.544 1.00 76.69 302 SER A CA 1
ATOM 2307 C C . SER A 1 302 ? 24.859 14.834 -17.420 1.00 76.69 302 SER A C 1
ATOM 2309 O O . SER A 1 302 ? 25.303 15.212 -18.503 1.00 76.69 302 SER A O 1
ATOM 2311 N N . GLU A 1 303 ? 25.004 13.571 -17.019 1.00 78.19 303 GLU A N 1
ATOM 2312 C CA . GLU A 1 303 ? 25.770 12.568 -17.777 1.00 78.19 303 GLU A CA 1
ATOM 2313 C C . GLU A 1 303 ? 25.165 12.298 -19.162 1.00 78.19 303 GLU A C 1
ATOM 2315 O O . GLU A 1 303 ? 25.881 12.325 -20.165 1.00 78.19 303 GLU A O 1
ATOM 2320 N N . LYS A 1 304 ? 23.835 12.180 -19.262 1.00 73.69 304 LYS A N 1
ATOM 2321 C CA . LYS A 1 304 ? 23.138 12.071 -20.554 1.00 73.69 304 LYS A CA 1
ATOM 2322 C C . LYS A 1 304 ? 23.367 13.297 -21.445 1.00 73.69 304 LYS A C 1
ATOM 2324 O O . LYS A 1 304 ? 23.533 13.143 -22.653 1.00 73.69 304 LYS A O 1
ATOM 2329 N N . CYS A 1 305 ? 23.399 14.506 -20.879 1.00 71.44 305 CYS A N 1
ATOM 2330 C CA . CYS A 1 305 ? 23.700 15.738 -21.621 1.00 71.44 305 CYS A CA 1
ATOM 2331 C C . CYS A 1 305 ? 25.123 15.708 -22.201 1.00 71.44 305 CYS A C 1
ATOM 2333 O O . CYS A 1 305 ? 25.325 16.023 -23.374 1.00 71.44 305 CYS A O 1
ATOM 2335 N N . HIS A 1 306 ? 26.099 15.252 -21.410 1.00 75.69 306 HIS A N 1
ATOM 2336 C CA . HIS A 1 306 ? 27.481 15.102 -21.861 1.00 75.69 306 HIS A CA 1
ATOM 2337 C C . HIS A 1 306 ? 27.619 14.062 -22.981 1.00 75.69 306 HIS A C 1
ATOM 2339 O O . HIS A 1 306 ? 28.267 14.359 -23.983 1.00 75.69 306 HIS A O 1
ATOM 2345 N N . CYS A 1 307 ? 26.973 12.899 -22.853 1.00 74.19 307 CYS A N 1
ATOM 2346 C CA . CYS A 1 307 ? 26.983 11.867 -23.892 1.00 74.19 307 CYS A CA 1
ATOM 2347 C C . CYS A 1 307 ? 26.288 12.331 -25.181 1.00 74.19 307 CYS A C 1
ATOM 2349 O O . CYS A 1 307 ? 26.807 12.105 -26.268 1.00 74.19 307 CYS A O 1
ATOM 2351 N N . LYS A 1 308 ? 25.157 13.046 -25.081 1.00 73.81 308 LYS A N 1
ATOM 2352 C CA . LYS A 1 308 ? 24.452 13.613 -26.247 1.00 73.81 308 LYS A CA 1
ATOM 2353 C C . LYS A 1 308 ? 25.276 14.667 -26.976 1.00 73.81 308 LYS A C 1
ATOM 2355 O O . LYS A 1 308 ? 25.266 14.703 -28.197 1.00 73.81 308 LYS A O 1
ATOM 2360 N N . CYS A 1 309 ? 26.017 15.500 -26.250 1.00 71.62 309 CYS A N 1
ATOM 2361 C CA . CYS A 1 309 ? 26.921 16.451 -26.890 1.00 71.62 309 CYS A CA 1
ATOM 2362 C C . CYS A 1 309 ? 28.067 15.772 -27.643 1.00 71.62 309 CYS A C 1
ATOM 2364 O O . CYS A 1 309 ? 28.595 16.367 -28.572 1.00 71.62 309 CYS A O 1
ATOM 2366 N N . ALA A 1 310 ? 28.440 14.551 -27.259 1.00 72.75 310 ALA A N 1
ATOM 2367 C CA . ALA A 1 310 ? 29.449 13.751 -27.944 1.00 72.75 310 ALA A CA 1
ATOM 2368 C C . ALA A 1 310 ? 28.877 12.799 -29.010 1.00 72.75 310 ALA A C 1
ATOM 2370 O O . ALA A 1 310 ? 29.645 12.133 -29.709 1.00 72.75 310 ALA A O 1
ATOM 2371 N N . GLN A 1 311 ? 27.548 12.754 -29.151 1.00 74.69 311 GLN A N 1
ATOM 2372 C CA . GLN A 1 311 ? 26.836 11.990 -30.166 1.00 74.69 311 GLN A CA 1
ATOM 2373 C C . GLN A 1 311 ? 26.815 12.779 -31.478 1.00 74.69 311 GLN A C 1
ATOM 2375 O O . GLN A 1 311 ? 26.167 13.819 -31.597 1.00 74.69 311 GLN A O 1
ATOM 2380 N N . THR A 1 312 ? 27.528 12.294 -32.490 1.00 57.62 312 THR A N 1
ATOM 2381 C CA . THR A 1 312 ? 27.571 12.941 -33.805 1.00 57.62 312 THR A CA 1
ATOM 2382 C C . THR A 1 312 ? 26.218 12.857 -34.506 1.00 57.62 312 THR A C 1
ATOM 2384 O O . THR A 1 312 ? 25.797 11.788 -34.939 1.00 57.62 312 THR A O 1
ATOM 2387 N N . SER A 1 313 ? 25.570 14.004 -34.707 1.00 45.16 313 SER A N 1
ATOM 2388 C CA . SER A 1 313 ? 24.664 14.187 -35.841 1.00 45.16 313 SER A CA 1
ATOM 2389 C C . SER A 1 313 ? 25.499 14.741 -36.988 1.00 45.16 313 SER A C 1
ATOM 2391 O O . SER A 1 313 ? 25.923 15.894 -36.954 1.00 45.16 313 SER A O 1
ATOM 2393 N N . ALA A 1 314 ? 25.763 13.937 -38.014 1.00 41.97 314 ALA A N 1
ATOM 2394 C CA . ALA A 1 314 ? 26.183 14.484 -39.294 1.00 41.97 314 ALA A CA 1
ATOM 2395 C C . ALA A 1 314 ? 25.050 15.376 -39.829 1.00 41.97 314 ALA A C 1
ATOM 2397 O O . ALA A 1 314 ? 24.090 14.835 -40.367 1.00 41.97 314 ALA A O 1
ATOM 2398 N N . THR A 1 315 ? 25.116 16.698 -39.616 1.00 35.50 315 THR A N 1
ATOM 2399 C CA . THR A 1 315 ? 24.787 17.797 -40.559 1.00 35.50 315 THR A CA 1
ATOM 2400 C C . THR A 1 315 ? 24.510 19.126 -39.840 1.00 35.50 315 THR A C 1
ATOM 2402 O O . THR A 1 315 ? 23.422 19.349 -39.331 1.00 35.50 315 THR A O 1
ATOM 2405 N N . GLU A 1 316 ? 25.439 20.077 -39.955 1.00 31.64 316 GLU A N 1
ATOM 2406 C CA . GLU A 1 316 ? 25.088 21.408 -40.463 1.00 31.64 316 GLU A CA 1
ATOM 2407 C C . GLU A 1 316 ? 26.052 21.731 -41.612 1.00 31.64 316 GLU A C 1
ATOM 2409 O O . GLU A 1 316 ? 27.273 21.729 -41.476 1.00 31.64 316 GLU A O 1
ATOM 2414 N N . THR A 1 317 ? 25.473 21.898 -42.794 1.00 35.06 317 THR A N 1
ATOM 2415 C CA . THR A 1 317 ? 26.117 22.240 -44.060 1.00 35.06 317 THR A CA 1
ATOM 2416 C C . THR A 1 317 ? 26.756 23.629 -44.022 1.00 35.06 317 THR A C 1
ATOM 2418 O O . THR A 1 317 ? 26.044 24.624 -43.913 1.00 35.06 317 THR A O 1
ATOM 2421 N N . SER A 1 318 ? 28.062 23.711 -44.275 1.00 29.33 318 SER A N 1
ATOM 2422 C CA . SER A 1 318 ? 28.625 24.786 -45.099 1.00 29.33 318 SER A CA 1
ATOM 2423 C C . SER A 1 318 ? 29.721 24.199 -45.989 1.00 29.33 318 SER A C 1
ATOM 2425 O O . SER A 1 318 ? 30.495 23.347 -45.559 1.00 29.33 318 SER A O 1
ATOM 2427 N N . GLU A 1 319 ? 29.668 24.561 -47.264 1.00 39.69 319 GLU A N 1
ATOM 2428 C CA . GLU A 1 319 ? 30.409 23.982 -48.380 1.00 39.69 319 GLU A CA 1
ATOM 2429 C C . GLU A 1 319 ? 31.934 24.046 -48.199 1.00 39.69 319 GLU A C 1
ATOM 2431 O O . GLU A 1 319 ? 32.483 25.104 -47.904 1.00 39.69 319 GLU A O 1
ATOM 2436 N N . GLY A 1 320 ? 32.624 22.939 -48.489 1.00 34.78 320 GLY A N 1
ATOM 2437 C CA . GLY A 1 320 ? 34.065 22.945 -48.754 1.00 34.78 320 GLY A CA 1
ATOM 2438 C C . GLY A 1 320 ? 34.826 21.784 -48.121 1.00 34.78 320 GLY A C 1
ATOM 2439 O O . GLY A 1 320 ? 34.981 21.725 -46.913 1.00 34.78 320 GLY A O 1
ATOM 2440 N N . GLU A 1 321 ? 35.361 20.917 -48.981 1.00 30.73 321 GLU A N 1
ATOM 2441 C CA . GLU A 1 321 ? 36.354 19.866 -48.701 1.00 30.73 321 GLU A CA 1
ATOM 2442 C C . GLU A 1 321 ? 35.860 18.566 -48.040 1.00 30.73 321 GLU A C 1
ATOM 2444 O O . GLU A 1 321 ? 35.860 18.368 -46.828 1.00 30.73 321 GLU A O 1
ATOM 2449 N N . ARG A 1 322 ? 35.580 17.587 -48.916 1.00 39.12 322 ARG A N 1
ATOM 2450 C CA . ARG A 1 322 ? 35.778 16.159 -48.637 1.00 39.12 322 ARG A CA 1
ATOM 2451 C C . ARG A 1 322 ? 37.118 15.951 -47.917 1.00 39.12 322 ARG A C 1
ATOM 2453 O O . ARG A 1 322 ? 38.168 16.100 -48.540 1.00 39.12 322 ARG A O 1
ATOM 2460 N N . ARG A 1 323 ? 37.080 15.474 -46.675 1.00 30.03 323 ARG A N 1
ATOM 2461 C CA . ARG A 1 323 ? 38.124 14.592 -46.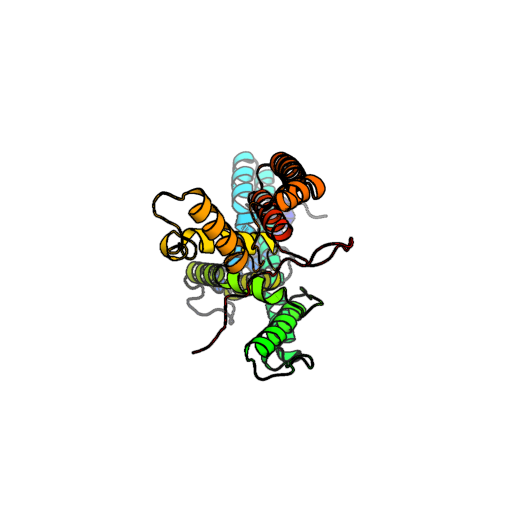146 1.00 30.03 323 ARG A CA 1
ATOM 2462 C C . ARG A 1 323 ? 37.505 13.230 -45.891 1.00 30.03 323 ARG A C 1
ATOM 2464 O O . ARG A 1 323 ? 36.472 13.121 -45.239 1.00 30.03 323 ARG A O 1
ATOM 2471 N N . GLU A 1 324 ? 38.109 12.220 -46.504 1.00 33.88 324 GLU A N 1
ATOM 2472 C CA . GLU A 1 324 ? 37.795 10.811 -46.305 1.00 33.88 324 GLU A CA 1
ATOM 2473 C C . GLU A 1 324 ? 37.807 10.494 -44.808 1.00 33.88 324 GLU A C 1
ATOM 2475 O O . GLU A 1 324 ? 38.848 10.566 -44.158 1.00 33.88 324 GLU A O 1
ATOM 2480 N N . ILE A 1 325 ? 36.643 10.152 -44.257 1.00 33.34 325 ILE A N 1
ATOM 2481 C CA . ILE A 1 325 ? 36.573 9.481 -42.964 1.00 33.34 325 ILE A CA 1
ATOM 2482 C C . ILE A 1 325 ? 36.815 8.006 -43.259 1.00 33.34 325 ILE A C 1
ATOM 2484 O O . ILE A 1 325 ? 36.019 7.353 -43.936 1.00 33.34 325 ILE A O 1
ATOM 2488 N N . ILE A 1 326 ? 37.962 7.515 -42.796 1.00 30.91 326 ILE A N 1
ATOM 2489 C CA . ILE A 1 326 ? 38.360 6.114 -42.876 1.00 30.91 326 ILE A CA 1
ATOM 2490 C C . ILE A 1 326 ? 37.324 5.296 -42.101 1.00 30.91 326 ILE A C 1
ATOM 2492 O O . ILE A 1 326 ? 37.279 5.313 -40.874 1.00 30.91 326 ILE A O 1
ATOM 2496 N N . GLN A 1 327 ? 36.471 4.589 -42.839 1.00 33.56 327 GLN A N 1
ATOM 2497 C CA . GLN A 1 327 ? 35.654 3.512 -42.304 1.00 33.56 327 GLN A CA 1
ATOM 2498 C C . GLN A 1 327 ? 36.572 2.354 -41.921 1.00 33.56 327 GLN A C 1
ATOM 2500 O O . GLN A 1 327 ? 37.060 1.648 -42.801 1.00 33.56 327 GLN A O 1
ATOM 2505 N N . HIS A 1 328 ? 36.725 2.083 -40.631 1.00 31.06 328 HIS A N 1
ATOM 2506 C CA . HIS A 1 328 ? 37.058 0.737 -40.186 1.00 31.06 328 HIS A CA 1
ATOM 2507 C C . HIS A 1 328 ? 36.167 0.350 -39.017 1.00 31.06 328 HIS A C 1
ATOM 2509 O O . HIS A 1 328 ? 36.400 0.761 -37.893 1.00 31.06 328 HIS A O 1
ATOM 2515 N N . CYS A 1 329 ? 35.136 -0.431 -39.340 1.00 31.12 329 CYS A N 1
ATOM 2516 C CA . CYS A 1 329 ? 34.704 -1.596 -38.573 1.00 31.12 329 CYS A CA 1
ATOM 2517 C C . CYS A 1 329 ? 33.726 -2.389 -39.451 1.00 31.12 329 CYS A C 1
ATOM 2519 O O . CYS A 1 329 ? 32.509 -2.232 -39.385 1.00 31.12 329 CYS A O 1
ATOM 2521 N N . ASN A 1 330 ? 34.292 -3.214 -40.337 1.00 29.59 330 ASN A N 1
ATOM 2522 C CA . ASN A 1 330 ? 33.545 -4.269 -41.009 1.00 29.59 330 ASN A CA 1
ATOM 2523 C C . ASN A 1 330 ? 33.200 -5.340 -39.970 1.00 29.59 330 ASN A C 1
ATOM 2525 O O . ASN A 1 330 ? 34.088 -6.012 -39.454 1.00 29.59 330 ASN A O 1
ATOM 2529 N N . TYR A 1 331 ? 31.909 -5.510 -39.704 1.00 34.72 331 TYR A N 1
ATOM 2530 C CA . TYR A 1 331 ? 31.366 -6.720 -39.100 1.00 34.72 331 TYR A CA 1
ATOM 2531 C C . TYR A 1 331 ? 31.465 -7.865 -40.111 1.00 34.72 331 TYR A C 1
ATOM 2533 O O . TYR A 1 331 ? 30.751 -7.835 -41.111 1.00 34.72 331 TYR A O 1
ATOM 2541 N N . LEU A 1 332 ? 32.296 -8.876 -39.850 1.00 29.45 332 LEU A N 1
ATOM 2542 C CA . LEU A 1 332 ? 32.153 -10.217 -40.427 1.00 29.45 332 LEU A CA 1
ATOM 2543 C C . LEU A 1 332 ? 32.762 -11.269 -39.486 1.00 29.45 332 LEU A C 1
ATOM 2545 O O . LEU A 1 332 ? 33.952 -11.187 -39.188 1.00 29.45 332 LEU A O 1
ATOM 2549 N N . GLY A 1 333 ? 31.962 -12.288 -39.142 1.00 33.16 333 GLY A N 1
ATOM 2550 C CA . GLY A 1 333 ? 32.415 -13.603 -38.663 1.00 33.16 333 GLY A CA 1
ATOM 2551 C C . GLY A 1 333 ? 32.094 -13.918 -37.217 1.00 33.16 333 GLY A C 1
ATOM 2552 O O . GLY A 1 333 ? 33.025 -13.791 -36.398 1.00 33.16 333 GLY A O 1
#

Organism: Frankliniella occidentalis (NCBI:txid133901)

Radius of gyration: 30.51 Å; chains: 1; bounding box: 78×49×89 Å

Secondary structure (DSSP, 8-state):
---HHHHHHHHHHHHHHTTTTT---TTS-TT-HHHHHHHHHHHHHHHTTPPP----HHHHHHHHHHTTHHHHHHHHHHHTTT-HHHHHHHHHHHHHHHHHHHHHHHHHHHHHHHHHHHHHHTTGGGPPPTT--S--HHHHHHHHHHHHHHHTT------SSTTTTTTTTHHHHHHHHHHHHHTTTTS--HHHHHHHHHHHHHS---HHHHHHHHHHHHHHTTTTSGGGGTTS-TT-HHHHHHHHHHHIIIIIS------TT-HHHHHHHHHTTHHHHHHHHHHHHHTTT--HHHHHHHHHHHHHHHHHHTS----------------------

Foldseek 3Di:
DDDLLRLLVQLVVQLVVVVLVPDDDPPADPPAVLQNVLSSLQSSVVSSVAHQAASANVQLVVQCVVVVLVVQLVVQCVVCPPPPSSNSNSVSSSSVSSSVSSNSNRVLVVLLVQLVVQLVVVVLLPDQDPPPPDDDVVRSVVSSLLSSCVSSVLHDDDPPDLLVLLVLCLVVLVVQLVVVVVVQVSGDCNSVSVNSSSCSSRVRDDSLVSLLVQLVCCVVVCVLPPVQQVVDDPPPVVSSVLSSLQCSCCVSVVFRQDALPDPQLVVQCVVVVLVVQLVVQVVVCVVVPNDVSSNSSSVVSSSNSSSVSRHDDPDDDDDDDDDDDDDDDDDDD

pLDDT: mean 72.3, std 17.76, range [29.33, 97.19]

Sequence (333 aa):
MLTTTQRKHNWDTCIVRSQCKEVTCSECGPDDKGCADMCRMNCECGCGGHPRGGMDHDLWKACNQARNCRGDFMECRESCRGNKDCVVRCELVHNLCYCGCVQTALTTTQRKHDWDTCVVKSQCHNKTCSECTGAYGLCAERCARRCECGCAGHPRSDLSGEWEECFVGTQSCEEAHSDCLKGCHEQKCGSRCELDLIKCRCDCRSATEAEWLMWTECKEKDECGRKTCSECGEDDMDCAHRCQRNCECHRCLGIAADNMDDLSVQECKIKSGCHIAYKKCQEKCKAAEGDEECDHSCLLASEKCHCKCAQTSATETSEGERREIIQHCNYLG